Protein AF-A0A968J0M5-F1 (afdb_monomer_lite)

Structure (mmCIF, N/CA/C/O backbone):
data_AF-A0A968J0M5-F1
#
_entry.id   AF-A0A968J0M5-F1
#
loop_
_atom_site.group_PDB
_atom_site.id
_atom_site.type_symbol
_atom_site.label_atom_id
_atom_site.label_alt_id
_atom_site.label_comp_id
_atom_site.label_asym_id
_atom_site.label_entity_id
_atom_site.label_seq_id
_atom_site.pdbx_PDB_ins_code
_atom_site.Cartn_x
_atom_site.Cartn_y
_atom_site.Cartn_z
_atom_site.occupancy
_atom_site.B_iso_or_equiv
_atom_site.auth_seq_id
_atom_site.auth_comp_id
_atom_site.auth_asym_id
_atom_site.auth_atom_id
_atom_site.pdbx_PDB_model_num
ATOM 1 N N . SER A 1 1 ? -27.038 17.177 15.102 1.00 61.56 1 SER A N 1
ATOM 2 C CA . SER A 1 1 ? -25.730 16.764 14.544 1.00 61.56 1 SER A CA 1
ATOM 3 C C . SER A 1 1 ? -25.613 15.245 14.594 1.00 61.56 1 SER A C 1
ATOM 5 O O . SER A 1 1 ? -26.312 14.620 15.385 1.00 61.56 1 SER A O 1
ATOM 7 N N . LEU A 1 2 ? -24.753 14.641 13.764 1.00 66.88 2 LEU A N 1
ATOM 8 C CA . LEU A 1 2 ? -24.534 13.186 13.701 1.00 66.88 2 LEU A CA 1
ATOM 9 C C . LEU A 1 2 ? -24.347 12.540 15.088 1.00 66.88 2 LEU A C 1
ATOM 11 O O . LEU A 1 2 ? -24.924 11.496 15.374 1.00 66.88 2 LEU A O 1
ATOM 15 N N . SER A 1 3 ? -23.610 13.204 15.977 1.00 70.94 3 SER A N 1
ATOM 16 C CA . SER A 1 3 ? -23.358 12.754 17.348 1.00 70.94 3 SER A CA 1
ATOM 17 C C . SER A 1 3 ? -24.600 12.722 18.245 1.00 70.94 3 SER A C 1
ATOM 19 O O . SER A 1 3 ? -24.646 11.918 19.167 1.00 70.94 3 SER A O 1
ATOM 21 N N . LEU A 1 4 ? -25.609 13.559 17.992 1.00 76.44 4 LEU A N 1
ATOM 22 C CA . LEU A 1 4 ? -26.818 13.630 18.819 1.00 76.44 4 LEU A CA 1
ATOM 23 C C . LEU A 1 4 ? -27.816 12.513 18.500 1.00 76.44 4 LEU A C 1
ATOM 25 O O . LEU A 1 4 ? -28.504 12.041 19.396 1.00 76.44 4 LEU A O 1
ATOM 29 N N . LEU A 1 5 ? -27.876 12.074 17.240 1.00 85.81 5 LEU A N 1
ATOM 30 C CA . LEU A 1 5 ? -28.805 11.028 16.803 1.00 85.81 5 LEU A CA 1
ATOM 31 C C . LEU A 1 5 ? -28.135 9.651 16.744 1.00 85.81 5 LEU A C 1
ATOM 33 O O . LEU A 1 5 ? -28.653 8.673 17.279 1.00 85.81 5 LEU A O 1
ATOM 37 N N . TRP A 1 6 ? -26.974 9.564 16.092 1.00 89.62 6 TRP A N 1
ATOM 38 C CA . TRP A 1 6 ? -26.364 8.279 15.762 1.00 89.62 6 TRP A CA 1
ATOM 39 C C . TRP A 1 6 ? -25.709 7.614 16.970 1.00 8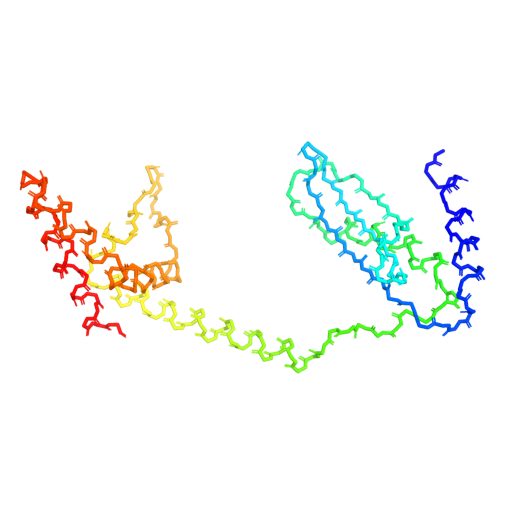9.62 6 TRP A C 1
ATOM 41 O O . TRP A 1 6 ? -25.853 6.409 17.154 1.00 89.62 6 TRP A O 1
ATOM 51 N N . PHE A 1 7 ? -25.026 8.379 17.831 1.00 85.88 7 PHE A N 1
ATOM 52 C CA . PHE A 1 7 ? -24.296 7.799 18.966 1.00 85.88 7 PHE A CA 1
ATOM 53 C C . PHE A 1 7 ? -25.202 7.122 20.002 1.00 85.88 7 PHE A C 1
ATOM 55 O O . PHE A 1 7 ? -24.877 6.008 20.414 1.00 85.88 7 PHE A O 1
ATOM 62 N N . PRO A 1 8 ? -26.341 7.707 20.420 1.00 89.69 8 PRO A N 1
ATOM 63 C CA . PRO A 1 8 ? -27.268 7.010 21.307 1.00 89.69 8 PRO A CA 1
ATOM 64 C C . PRO A 1 8 ? -27.836 5.735 20.675 1.00 89.69 8 PRO A C 1
ATOM 66 O O . PRO A 1 8 ? -27.919 4.703 21.342 1.00 89.69 8 PRO A O 1
ATOM 69 N N . LEU A 1 9 ? -28.170 5.786 19.380 1.00 90.38 9 LEU A N 1
ATOM 70 C CA . LEU A 1 9 ? -28.726 4.649 18.651 1.00 90.38 9 LEU A CA 1
ATOM 71 C C . LEU A 1 9 ? -27.719 3.500 18.556 1.00 90.38 9 LEU A C 1
ATOM 73 O O . LEU A 1 9 ? -28.027 2.380 18.959 1.00 90.38 9 LEU A O 1
ATOM 77 N N . ILE A 1 10 ? -26.501 3.777 18.084 1.00 90.19 10 ILE A N 1
ATOM 78 C CA . ILE A 1 10 ? -25.464 2.753 17.947 1.00 90.19 10 ILE A CA 1
ATOM 79 C C . ILE A 1 10 ? -25.055 2.201 19.316 1.00 90.19 10 ILE A C 1
ATOM 81 O O . ILE A 1 10 ? -24.883 0.994 19.452 1.00 90.19 10 ILE A O 1
ATOM 85 N N . LYS A 1 11 ? -24.998 3.039 20.363 1.00 88.50 11 LYS A N 1
ATOM 86 C CA . LYS A 1 11 ? -24.741 2.582 21.736 1.00 88.50 11 LYS A CA 1
ATOM 87 C C . LYS A 1 11 ? -25.812 1.598 22.202 1.00 88.50 11 LYS A C 1
ATOM 89 O O . LYS A 1 11 ? -25.471 0.570 22.780 1.00 88.50 11 LYS A O 1
ATOM 94 N N . LYS A 1 12 ? -27.090 1.893 21.932 1.00 91.31 12 LYS A N 1
ATOM 95 C CA . LYS A 1 12 ? -28.213 1.008 22.266 1.00 91.31 12 LYS A CA 1
ATOM 96 C C . LYS A 1 12 ? -28.143 -0.298 21.476 1.00 91.31 12 LYS A C 1
ATOM 98 O O . LYS A 1 12 ? -28.273 -1.357 22.076 1.00 91.31 12 LYS A O 1
ATOM 103 N N . ILE A 1 13 ? -27.866 -0.243 20.170 1.00 90.62 13 ILE A N 1
ATOM 104 C CA . ILE A 1 13 ? -27.688 -1.442 19.336 1.00 90.62 13 ILE A CA 1
ATOM 105 C C . ILE A 1 13 ? -26.567 -2.314 19.909 1.00 90.62 13 ILE A C 1
ATOM 107 O O . ILE A 1 13 ? -26.796 -3.488 20.186 1.00 90.62 13 ILE A O 1
ATOM 111 N N . ILE A 1 14 ? -25.388 -1.746 20.167 1.00 88.94 14 ILE A N 1
ATOM 112 C CA . ILE A 1 14 ? -24.246 -2.502 20.693 1.00 88.94 14 ILE A CA 1
ATOM 113 C C . ILE A 1 14 ? -24.584 -3.108 22.062 1.00 88.94 14 ILE A C 1
ATOM 115 O O . ILE A 1 14 ? -24.385 -4.302 22.245 1.00 88.94 14 ILE A O 1
ATOM 119 N N . ALA A 1 15 ? -25.196 -2.347 22.973 1.00 89.19 15 ALA A N 1
ATOM 120 C CA . ALA A 1 15 ? -25.587 -2.849 24.293 1.00 89.19 15 ALA A CA 1
ATOM 121 C C . ALA A 1 15 ? -26.663 -3.953 24.252 1.00 89.19 15 ALA A C 1
ATOM 123 O O . ALA A 1 15 ? -26.722 -4.777 25.157 1.00 89.19 15 ALA A O 1
ATOM 124 N N . THR A 1 16 ? -27.523 -3.982 23.225 1.00 90.12 16 THR A N 1
ATOM 125 C CA . THR A 1 16 ? -28.501 -5.076 23.053 1.00 90.12 16 THR A CA 1
ATOM 126 C C . THR A 1 16 ? -27.889 -6.350 22.482 1.00 90.12 16 THR A C 1
ATOM 128 O O . THR A 1 16 ? -28.427 -7.428 22.706 1.00 90.12 16 THR A O 1
ATOM 131 N N . GLN A 1 17 ? -26.808 -6.233 21.707 1.00 89.12 17 GLN A N 1
ATOM 132 C CA . GLN A 1 17 ? -26.231 -7.358 20.965 1.00 89.12 17 GLN A CA 1
ATOM 133 C C . GLN A 1 17 ? -24.977 -7.942 21.621 1.00 89.12 17 GLN A C 1
ATOM 135 O O . GLN A 1 17 ? -24.651 -9.094 21.352 1.00 89.12 17 GLN A O 1
ATOM 140 N N . PHE A 1 18 ? -24.280 -7.167 22.451 1.00 87.81 18 PHE A N 1
ATOM 141 C CA . PHE A 1 18 ? -23.016 -7.546 23.073 1.00 87.81 18 PHE A CA 1
ATOM 142 C C . PHE A 1 18 ? -23.066 -7.287 24.575 1.00 87.81 18 PHE A C 1
ATOM 144 O O . PHE A 1 18 ? -23.584 -6.264 25.030 1.00 87.81 18 PHE A O 1
ATOM 151 N N . LYS A 1 19 ? -22.496 -8.201 25.355 1.00 86.62 19 LYS A N 1
ATOM 152 C CA . LYS A 1 19 ? -22.301 -8.020 26.792 1.00 86.62 19 LYS A CA 1
ATOM 153 C C . LYS A 1 19 ? -21.050 -7.183 27.034 1.00 86.62 19 LYS A C 1
ATOM 155 O O . LYS A 1 19 ? -20.112 -7.167 26.236 1.00 86.62 19 LYS A O 1
ATOM 160 N N . LYS A 1 20 ? -21.021 -6.474 28.163 1.00 83.44 20 LYS A N 1
ATOM 161 C CA . LYS A 1 20 ? -19.799 -5.787 28.601 1.00 83.44 20 LYS A CA 1
ATOM 162 C C . LYS A 1 20 ? -18.684 -6.819 28.779 1.00 83.44 20 LYS A C 1
ATOM 164 O O . LYS A 1 20 ? -18.934 -7.898 29.307 1.00 83.44 20 LYS A O 1
ATOM 169 N N . GLY A 1 21 ? -17.479 -6.483 28.327 1.00 78.88 21 GLY A N 1
ATOM 170 C CA . GLY A 1 21 ? -16.342 -7.409 28.295 1.00 78.88 21 GLY A CA 1
ATOM 171 C C . GLY A 1 21 ? -16.271 -8.323 27.065 1.00 78.88 21 GLY A C 1
ATOM 172 O O . GLY A 1 21 ? -15.221 -8.928 26.850 1.00 78.88 21 GLY A O 1
ATOM 173 N N . ASP A 1 22 ? -17.306 -8.379 26.217 1.00 82.69 22 ASP A N 1
ATOM 174 C CA . ASP A 1 22 ? -17.220 -9.113 24.951 1.00 82.69 22 ASP A CA 1
ATOM 175 C C . ASP A 1 22 ? -16.127 -8.517 24.055 1.00 82.69 22 ASP A C 1
ATOM 177 O O . ASP A 1 22 ? -15.912 -7.298 24.007 1.00 82.69 22 ASP A O 1
ATOM 181 N N . ARG A 1 23 ? -15.446 -9.394 23.310 1.00 83.19 23 ARG A N 1
ATOM 182 C CA . ARG A 1 23 ? -14.452 -8.991 22.315 1.00 83.19 23 ARG A CA 1
ATOM 183 C C . ARG A 1 23 ? -15.155 -8.431 21.084 1.00 83.19 23 ARG A C 1
ATOM 185 O O . ARG A 1 23 ? -15.855 -9.161 20.382 1.00 83.19 23 ARG A O 1
ATOM 192 N N . LEU A 1 24 ? -14.915 -7.158 20.780 1.00 87.12 24 LEU A N 1
ATOM 193 C CA . LEU A 1 24 ? -15.470 -6.504 19.595 1.00 87.12 24 LEU A CA 1
ATOM 194 C C . LEU A 1 24 ? -14.411 -6.375 18.501 1.00 87.12 24 LEU A C 1
ATOM 196 O O . LEU A 1 24 ? -13.290 -5.938 18.745 1.00 87.12 24 LEU A O 1
ATOM 200 N N . ILE A 1 25 ? -14.781 -6.724 17.268 1.00 87.38 25 ILE A N 1
ATOM 201 C CA . ILE A 1 25 ? -13.916 -6.533 16.101 1.00 87.38 25 ILE A CA 1
ATOM 202 C C . ILE A 1 25 ? -14.296 -5.214 15.439 1.00 87.38 25 ILE A C 1
ATOM 204 O O . ILE A 1 25 ? -15.415 -5.054 14.948 1.00 87.38 25 ILE A O 1
ATOM 208 N N . ILE A 1 26 ? -13.346 -4.283 15.408 1.00 88.69 26 ILE A N 1
ATOM 209 C CA . ILE A 1 26 ? -13.493 -2.991 14.740 1.00 88.69 26 ILE A CA 1
ATOM 210 C C . ILE A 1 26 ? -12.705 -3.028 13.435 1.00 88.69 26 ILE A C 1
ATOM 212 O O . ILE A 1 26 ? -11.545 -3.434 13.401 1.00 88.69 26 ILE A O 1
ATOM 216 N N . THR A 1 27 ? -13.331 -2.563 12.364 1.00 89.38 27 THR A N 1
ATOM 217 C CA . THR A 1 27 ? -12.682 -2.296 11.083 1.00 89.38 27 THR A CA 1
ATOM 218 C C . THR A 1 27 ? -12.642 -0.805 10.839 1.00 89.38 27 THR A C 1
ATOM 220 O O . THR A 1 27 ? -13.645 -0.113 11.023 1.00 89.38 27 THR A O 1
ATOM 223 N N . ILE A 1 28 ? -11.493 -0.322 10.391 1.00 89.44 28 ILE A N 1
ATOM 224 C CA . ILE A 1 28 ? -11.311 1.056 9.962 1.00 89.44 28 ILE A CA 1
ATOM 225 C C . ILE A 1 28 ? -11.044 0.999 8.470 1.00 89.44 28 ILE A C 1
ATOM 227 O O . ILE A 1 28 ? -10.154 0.269 8.036 1.00 89.44 28 ILE A O 1
ATOM 231 N N . ASP A 1 29 ? -11.817 1.752 7.705 1.00 88.81 29 ASP A N 1
ATOM 232 C CA . ASP A 1 29 ? -11.630 1.859 6.270 1.00 88.81 29 ASP A CA 1
ATOM 233 C C . ASP A 1 29 ? -11.646 3.322 5.837 1.00 88.81 29 ASP A C 1
ATOM 235 O O . ASP A 1 29 ? -12.319 4.174 6.427 1.00 88.81 29 ASP A O 1
ATOM 239 N N . ARG A 1 30 ? -10.872 3.612 4.795 1.00 87.56 30 ARG A N 1
ATOM 240 C CA . ARG A 1 30 ? -10.818 4.929 4.172 1.00 87.56 30 ARG A CA 1
ATOM 241 C C . ARG A 1 30 ? -11.228 4.770 2.723 1.00 87.56 30 ARG A C 1
ATOM 243 O O . ARG A 1 30 ? -10.492 4.189 1.931 1.00 87.56 30 ARG A O 1
ATOM 250 N N . THR A 1 31 ? -12.347 5.385 2.361 1.00 87.69 31 THR A N 1
ATOM 251 C CA . THR A 1 31 ? -12.896 5.327 1.007 1.00 87.69 31 THR A CA 1
ATOM 252 C C . THR A 1 31 ? -13.002 6.714 0.389 1.00 87.69 31 THR A C 1
ATOM 254 O O . THR A 1 31 ? -13.215 7.716 1.074 1.00 87.69 31 THR A O 1
ATOM 257 N N . GLN A 1 32 ? -12.835 6.782 -0.928 1.00 86.69 32 GLN A N 1
ATOM 258 C CA . GLN A 1 32 ? -13.042 8.005 -1.689 1.00 86.69 32 GLN A CA 1
ATOM 259 C C . GLN A 1 32 ? -14.321 7.862 -2.507 1.00 86.69 32 GLN A C 1
ATOM 261 O O . GLN A 1 32 ? -14.380 7.091 -3.462 1.00 86.69 32 GLN A O 1
ATOM 266 N N . TRP A 1 33 ? -15.343 8.632 -2.141 1.00 81.06 33 TRP A N 1
ATOM 267 C CA . TRP A 1 33 ? -16.631 8.629 -2.814 1.00 81.06 33 TRP A CA 1
ATOM 268 C C . TRP A 1 33 ? -16.835 9.938 -3.576 1.00 81.06 33 TRP A C 1
ATOM 270 O O . TRP A 1 33 ? -17.174 10.978 -3.007 1.00 81.06 33 TRP A O 1
ATOM 280 N N . LYS A 1 34 ? -16.592 9.891 -4.892 1.00 85.81 34 LYS A N 1
ATOM 281 C CA . LYS A 1 34 ? -16.540 11.070 -5.771 1.00 85.81 34 LYS A CA 1
ATOM 282 C C . LYS A 1 34 ? -15.574 12.132 -5.215 1.00 85.81 34 LYS A C 1
ATOM 284 O O . LYS A 1 34 ? -14.364 11.908 -5.167 1.00 85.81 34 LYS A O 1
ATOM 289 N N . ALA A 1 35 ? -16.102 13.286 -4.807 1.00 84.38 35 ALA A N 1
ATOM 290 C CA . ALA A 1 35 ? -15.339 14.392 -4.238 1.00 84.38 35 ALA A CA 1
ATOM 291 C C . ALA A 1 35 ? -15.096 14.253 -2.725 1.00 84.38 35 ALA A C 1
ATOM 293 O O . ALA A 1 35 ? -14.240 14.954 -2.191 1.00 84.38 35 ALA A O 1
ATOM 294 N N . ASN A 1 36 ? -15.808 13.347 -2.049 1.00 86.31 36 ASN A N 1
ATOM 295 C CA . ASN A 1 36 ? -15.775 13.206 -0.600 1.00 86.31 36 ASN A CA 1
ATOM 296 C C . ASN A 1 36 ? -14.789 12.115 -0.192 1.00 86.31 36 ASN A C 1
ATOM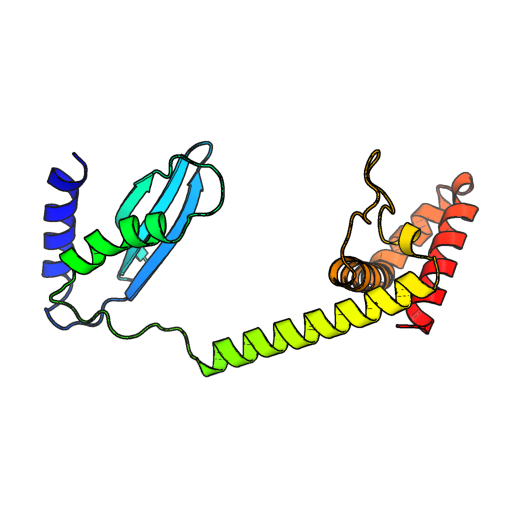 298 O O . ASN A 1 36 ? -14.886 10.968 -0.631 1.00 86.31 36 ASN A O 1
ATOM 302 N N . ASN A 1 37 ? -13.852 12.465 0.678 1.00 87.75 37 ASN A N 1
ATOM 303 C CA . ASN A 1 37 ? -12.936 11.512 1.278 1.00 87.75 37 ASN A CA 1
ATOM 304 C C . ASN A 1 37 ? -13.456 11.149 2.670 1.00 87.75 37 ASN A C 1
ATOM 306 O O . ASN A 1 37 ? -13.634 12.032 3.506 1.00 87.75 37 ASN A O 1
ATOM 310 N N . ILE A 1 38 ? -13.761 9.875 2.902 1.00 89.69 38 ILE A N 1
ATOM 311 C CA . ILE A 1 38 ? -14.433 9.417 4.117 1.00 89.69 38 ILE A CA 1
ATOM 312 C C . ILE A 1 38 ? -13.514 8.445 4.846 1.00 89.69 38 ILE A C 1
ATOM 314 O O . ILE A 1 38 ? -13.128 7.410 4.306 1.00 89.69 38 ILE A O 1
ATOM 318 N N . SER A 1 39 ? -13.198 8.773 6.094 1.00 91.00 39 SER A N 1
ATOM 319 C CA . SER A 1 39 ? -12.558 7.867 7.047 1.00 91.00 39 SER A CA 1
ATOM 320 C C . SER A 1 39 ? -13.632 7.327 7.981 1.00 91.00 39 SER A C 1
ATOM 322 O O . SER A 1 39 ? -14.319 8.115 8.631 1.00 91.00 39 SER A O 1
ATOM 324 N N . MET A 1 40 ? -13.822 6.011 8.027 1.00 91.19 40 MET A N 1
ATOM 325 C CA . MET A 1 40 ? -14.917 5.370 8.751 1.00 91.19 40 MET A CA 1
ATOM 326 C C . MET A 1 40 ? -14.393 4.270 9.669 1.00 91.19 40 MET A C 1
ATOM 328 O O . MET A 1 40 ? -13.558 3.459 9.281 1.00 91.19 40 MET A O 1
ATOM 332 N N . ALA A 1 41 ? -14.926 4.225 10.885 1.00 92.25 41 ALA A N 1
ATOM 333 C CA . ALA A 1 41 ? -14.737 3.132 11.822 1.00 92.25 41 ALA A CA 1
ATOM 334 C C . ALA A 1 41 ? -16.074 2.416 12.034 1.00 92.25 41 ALA A C 1
ATOM 336 O O . ALA A 1 41 ? -17.092 3.044 12.340 1.00 92.25 41 ALA A O 1
ATOM 337 N N . SER A 1 42 ? -16.051 1.098 11.887 1.00 91.69 42 SER A N 1
ATOM 338 C CA . SER A 1 42 ? -17.225 0.229 11.902 1.00 91.69 42 SER A CA 1
ATOM 339 C C . SER A 1 42 ? -16.984 -0.971 12.804 1.00 91.69 42 SER A C 1
ATOM 341 O O . SER A 1 42 ? -15.864 -1.464 12.898 1.00 91.69 42 SER A O 1
ATOM 343 N N . ILE A 1 43 ? -18.037 -1.473 13.437 1.00 91.38 43 ILE A N 1
ATOM 344 C CA . ILE A 1 43 ? -18.006 -2.753 14.145 1.00 91.38 43 ILE A CA 1
ATOM 345 C C . ILE A 1 43 ? -18.427 -3.873 13.200 1.00 91.38 43 ILE A C 1
ATOM 347 O O . ILE A 1 43 ? -19.379 -3.720 12.433 1.00 91.38 43 ILE A O 1
ATOM 351 N N . ILE A 1 44 ? -17.730 -5.005 13.253 1.00 90.06 44 ILE A N 1
ATOM 352 C CA . ILE A 1 44 ? -18.127 -6.204 12.520 1.00 90.06 44 ILE A CA 1
ATOM 353 C C . ILE A 1 44 ? -19.135 -6.986 13.353 1.00 90.06 44 ILE A C 1
ATOM 355 O O . ILE A 1 44 ? -18.827 -7.483 14.433 1.00 90.06 44 ILE A O 1
ATOM 359 N N . TRP A 1 45 ? -20.342 -7.131 12.818 1.00 87.94 45 TRP A N 1
ATOM 360 C CA . TRP A 1 45 ? -21.438 -7.859 13.442 1.00 87.94 45 TRP A CA 1
ATOM 361 C C . TRP A 1 45 ? -22.147 -8.735 12.411 1.00 87.94 45 TRP A C 1
ATOM 363 O O . TRP A 1 45 ? -22.540 -8.257 11.350 1.00 87.94 45 TRP A O 1
ATOM 373 N N . LYS A 1 46 ? -22.290 -10.039 12.692 1.00 87.19 46 LYS A N 1
ATOM 374 C CA . LYS A 1 46 ? -22.908 -11.027 11.778 1.00 87.19 46 LYS A CA 1
ATOM 375 C C . LYS A 1 46 ? -22.379 -10.930 10.333 1.00 87.19 46 LYS A C 1
ATOM 377 O O . LYS A 1 46 ? -23.151 -10.951 9.377 1.00 87.19 46 LYS A O 1
ATOM 382 N N . LYS A 1 47 ? -21.051 -10.809 10.180 1.00 86.56 47 LYS A N 1
ATOM 383 C CA . LYS A 1 47 ? -20.347 -10.623 8.891 1.00 86.56 47 LYS A CA 1
ATOM 384 C C . LYS A 1 47 ? -20.709 -9.327 8.139 1.00 86.56 47 LYS A C 1
ATOM 386 O O . LYS A 1 47 ? -20.485 -9.237 6.937 1.00 86.56 47 LYS A O 1
ATOM 391 N N . ARG A 1 48 ? -21.255 -8.320 8.825 1.00 88.38 48 ARG A N 1
ATOM 392 C CA . ARG A 1 48 ? -21.573 -6.996 8.271 1.00 88.38 48 ARG A CA 1
ATOM 393 C C . ARG A 1 48 ? -20.810 -5.911 9.022 1.00 88.38 48 ARG A C 1
ATOM 395 O O . ARG A 1 48 ? -20.666 -5.997 10.238 1.00 88.38 48 ARG A O 1
ATOM 402 N N . ALA A 1 49 ? -20.344 -4.893 8.305 1.00 90.50 49 ALA A N 1
ATOM 403 C CA . ALA A 1 49 ? -19.744 -3.707 8.904 1.00 90.50 49 ALA A CA 1
ATOM 404 C C . ALA A 1 49 ? -20.842 -2.691 9.234 1.00 90.50 49 ALA A C 1
ATOM 406 O O . ALA A 1 49 ? -21.510 -2.181 8.335 1.00 90.50 49 ALA A O 1
ATOM 407 N N . LEU A 1 50 ? -21.041 -2.416 10.521 1.00 91.19 50 LEU A N 1
ATOM 408 C CA . LEU A 1 50 ? -21.980 -1.407 10.996 1.00 91.19 50 LEU A CA 1
ATOM 409 C C . LEU A 1 50 ? -21.198 -0.138 11.378 1.00 91.19 50 LEU A C 1
ATOM 411 O O . LEU A 1 50 ? -20.362 -0.205 12.284 1.00 91.19 50 LEU A O 1
ATOM 415 N N . PRO A 1 51 ? -21.428 1.007 10.712 1.00 91.81 51 PRO A N 1
ATOM 416 C CA . PRO A 1 51 ? -20.647 2.217 10.945 1.00 91.81 51 PRO A CA 1
ATOM 41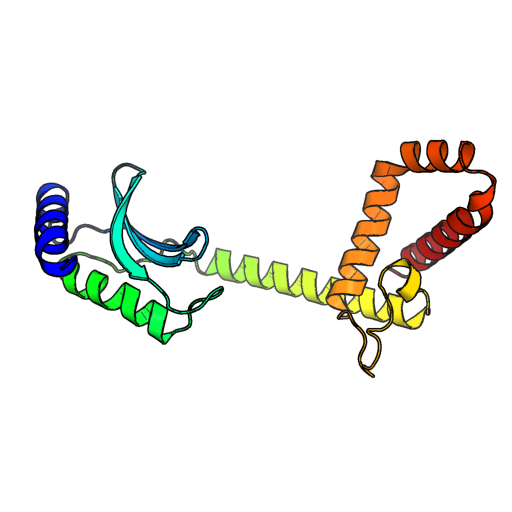7 C C . PRO A 1 51 ? -20.891 2.782 12.342 1.00 91.81 51 PRO A C 1
ATOM 419 O O . PRO A 1 51 ? -22.022 3.042 12.736 1.00 91.81 51 PRO A O 1
ATOM 422 N N . ILE A 1 52 ? -19.822 3.023 13.094 1.00 91.88 52 ILE A N 1
ATOM 423 C CA . ILE A 1 52 ? -19.902 3.684 14.402 1.00 91.88 52 ILE A CA 1
ATOM 424 C C . ILE A 1 52 ? -19.700 5.182 14.230 1.00 91.88 52 ILE A C 1
ATOM 426 O O . ILE A 1 52 ? -20.471 5.985 14.753 1.00 91.88 52 ILE A O 1
ATOM 430 N N . TYR A 1 53 ? -18.657 5.558 13.497 1.00 91.81 53 TYR A N 1
ATOM 431 C CA . TYR A 1 53 ? -18.301 6.949 13.284 1.00 91.81 53 TYR A CA 1
ATOM 432 C C . TYR A 1 53 ? -17.608 7.123 11.940 1.00 91.81 53 TYR A C 1
ATOM 434 O O . TYR A 1 53 ? -16.897 6.231 11.475 1.00 91.81 53 TYR A O 1
ATOM 442 N N . TRP A 1 54 ? -17.804 8.285 11.327 1.00 91.81 54 TRP A N 1
ATOM 443 C CA . TRP A 1 54 ? -17.118 8.666 10.104 1.00 91.81 54 TRP A CA 1
ATOM 444 C C . TRP A 1 54 ? -16.772 10.146 10.114 1.00 91.81 54 TRP A C 1
ATOM 446 O O . TRP A 1 54 ? -17.462 10.968 10.719 1.00 91.81 54 TRP A O 1
ATOM 456 N N . LEU A 1 55 ? -15.691 10.472 9.417 1.00 90.31 55 LEU A N 1
ATOM 457 C CA . LEU A 1 55 ? -15.159 11.816 9.295 1.00 90.31 55 LEU A CA 1
ATOM 458 C C . LEU A 1 55 ? -14.961 12.127 7.811 1.00 90.31 55 LEU A C 1
ATOM 460 O O . LEU A 1 55 ? -14.336 11.355 7.080 1.00 90.31 55 LEU A O 1
ATOM 464 N N . LEU A 1 56 ? -15.524 13.253 7.373 1.00 90.38 56 LEU A N 1
ATOM 465 C CA . LEU A 1 56 ? -15.278 13.807 6.046 1.00 90.38 56 LEU A CA 1
ATOM 466 C C . LEU A 1 56 ? -13.940 14.545 6.075 1.00 90.38 56 LEU A C 1
ATOM 468 O O . LEU A 1 56 ? -13.797 15.562 6.750 1.00 90.38 56 LEU A O 1
ATOM 472 N N . LEU A 1 57 ? -12.952 14.010 5.366 1.00 88.31 57 LEU A N 1
ATOM 473 C CA . LEU A 1 57 ? -11.632 14.612 5.257 1.00 88.31 57 LEU A CA 1
ATOM 474 C C . LEU A 1 57 ? -11.682 15.741 4.226 1.00 88.31 57 LEU A C 1
ATOM 476 O O . LEU A 1 57 ? -12.160 15.556 3.107 1.00 88.31 57 LEU A O 1
ATOM 480 N N . SER A 1 58 ? -11.143 16.904 4.590 1.00 85.56 58 SER A N 1
ATOM 481 C CA . SER A 1 58 ? -11.121 18.108 3.747 1.00 85.56 58 SER A CA 1
ATOM 482 C C . SER A 1 58 ? -10.187 18.002 2.536 1.00 85.56 58 SER A C 1
ATOM 484 O O . SER A 1 58 ? -10.192 18.873 1.669 1.00 85.56 58 SER A O 1
ATOM 486 N N . LYS A 1 59 ? -9.388 16.934 2.452 1.00 85.00 59 LYS A N 1
ATOM 487 C CA . LYS A 1 59 ? -8.399 16.706 1.397 1.00 85.00 59 LYS A CA 1
ATOM 488 C C . LYS A 1 59 ? -8.683 15.430 0.614 1.00 85.00 59 LYS A C 1
ATOM 490 O O . LYS A 1 59 ? -9.165 14.435 1.159 1.00 85.00 59 LYS A O 1
ATOM 495 N N . LYS A 1 60 ? -8.308 15.428 -0.664 1.00 77.44 60 LYS A N 1
ATOM 496 C CA . LYS A 1 60 ? -8.317 14.224 -1.507 1.00 77.44 60 LYS A CA 1
ATOM 497 C C . LYS A 1 60 ? -7.111 13.338 -1.173 1.00 77.44 60 LYS A C 1
ATOM 499 O O . LYS A 1 60 ? -6.040 13.845 -0.851 1.00 77.44 60 LYS A O 1
ATOM 504 N N . GLY A 1 61 ? -7.270 12.020 -1.287 1.00 76.69 61 GLY A N 1
ATOM 505 C CA . GLY A 1 61 ? -6.174 11.063 -1.107 1.00 76.69 61 GLY A CA 1
ATOM 506 C C . GLY A 1 61 ? -6.029 10.517 0.319 1.00 76.69 61 GLY A C 1
ATOM 507 O O . GLY A 1 61 ? -7.012 10.143 0.956 1.00 76.69 61 GLY A O 1
ATOM 508 N N . SER A 1 62 ? -4.791 10.373 0.793 1.00 76.81 62 SER A N 1
ATOM 509 C CA . SER A 1 62 ? -4.464 9.670 2.043 1.00 76.81 62 SER A CA 1
ATOM 510 C C . SER A 1 62 ? -4.837 10.465 3.292 1.00 76.81 62 SER A C 1
ATOM 512 O O . SER A 1 62 ? -4.607 11.671 3.339 1.00 76.81 62 SER A O 1
ATOM 514 N N . SER A 1 63 ? -5.317 9.788 4.337 1.00 82.25 63 SER A N 1
ATOM 515 C CA . SER A 1 63 ? -5.441 10.389 5.668 1.00 82.25 63 SER A CA 1
ATOM 516 C C . SER A 1 63 ? -4.068 10.559 6.329 1.00 82.25 63 SER A C 1
ATOM 518 O O . SER A 1 63 ? -3.145 9.792 6.055 1.00 82.25 63 SER A O 1
ATOM 520 N N . ASN A 1 64 ? -3.913 11.568 7.187 1.00 86.88 64 ASN A N 1
ATOM 521 C CA . ASN A 1 64 ? -2.739 11.677 8.063 1.00 86.88 64 ASN A CA 1
ATOM 522 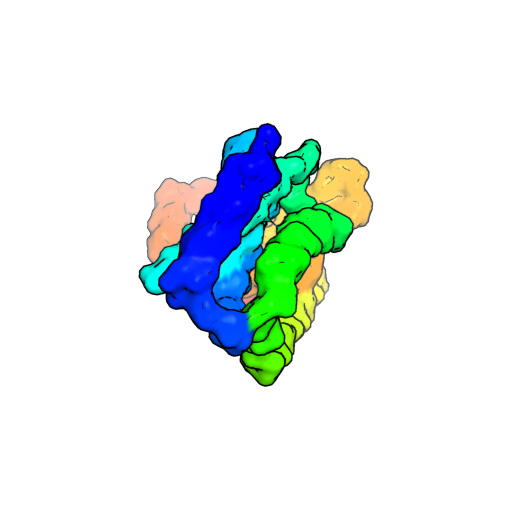C C . ASN A 1 64 ? -3.014 11.044 9.439 1.00 86.88 64 ASN A C 1
ATOM 524 O O . ASN A 1 64 ? -4.140 10.655 9.749 1.00 86.88 64 ASN A O 1
ATOM 528 N N . PHE A 1 65 ? -1.978 10.963 10.275 1.00 85.88 65 PHE A N 1
ATOM 529 C CA . PHE A 1 65 ? -2.083 10.399 11.621 1.00 85.88 65 PHE A CA 1
ATOM 530 C C . PHE A 1 65 ? -3.155 11.096 12.475 1.00 85.88 65 PHE A C 1
ATOM 532 O O . PHE A 1 65 ? -3.997 10.428 13.066 1.00 85.88 65 PHE A O 1
ATOM 539 N N . TYR A 1 66 ? -3.190 12.432 12.488 1.00 88.81 66 TYR A N 1
ATOM 540 C CA . TYR A 1 66 ? -4.158 13.197 13.282 1.00 88.81 66 TYR A CA 1
ATOM 541 C C . TYR A 1 66 ? -5.611 12.945 12.860 1.00 88.81 66 TYR A C 1
ATOM 543 O O . TYR A 1 66 ? -6.482 12.802 13.711 1.00 88.81 66 TYR A O 1
ATOM 551 N N . GLU A 1 67 ? -5.877 12.835 11.560 1.00 88.44 67 GLU A N 1
ATOM 552 C CA . GLU A 1 67 ? -7.197 12.518 11.003 1.00 88.44 67 GLU A CA 1
ATOM 553 C C . GLU A 1 67 ? -7.638 11.090 11.352 1.00 88.44 67 GLU A C 1
ATOM 555 O O . GLU A 1 67 ? -8.807 10.850 11.672 1.00 88.44 67 GLU A O 1
ATOM 560 N N . GLN A 1 68 ? -6.702 10.136 11.336 1.00 87.44 68 GLN A N 1
ATOM 561 C CA . GLN A 1 68 ? -6.964 8.766 11.780 1.00 87.44 68 GLN A CA 1
ATOM 562 C C . GLN A 1 68 ? -7.287 8.739 13.275 1.00 87.44 68 GLN A C 1
ATOM 564 O O . GLN A 1 68 ? -8.324 8.206 13.667 1.00 87.44 68 GLN A O 1
ATOM 569 N N . VAL A 1 69 ? -6.473 9.398 14.104 1.00 87.44 69 VAL A N 1
ATOM 570 C CA . VAL A 1 69 ? -6.720 9.532 15.547 1.00 87.44 69 VAL A CA 1
ATOM 571 C C . VAL A 1 69 ? -8.072 10.201 15.809 1.00 87.44 69 VAL A C 1
ATOM 573 O O . VAL A 1 69 ? -8.838 9.718 16.642 1.00 87.44 69 VAL A O 1
ATOM 576 N N . ALA A 1 70 ? -8.418 11.260 15.073 1.00 89.12 70 ALA A N 1
ATOM 577 C CA . ALA A 1 70 ? -9.704 11.948 15.192 1.00 89.12 70 ALA A CA 1
ATOM 578 C C . ALA A 1 70 ? -10.901 11.058 14.813 1.00 89.12 70 ALA A C 1
ATOM 580 O O . ALA A 1 70 ? -11.976 11.201 15.394 1.00 89.12 70 ALA A O 1
ATOM 581 N N . THR A 1 71 ? -10.717 10.115 13.882 1.00 88.12 71 THR A N 1
ATOM 582 C CA . THR A 1 71 ? -11.740 9.119 13.523 1.00 88.12 71 THR A CA 1
ATOM 583 C C . THR A 1 71 ? -11.876 8.037 14.601 1.00 88.12 71 THR A C 1
ATOM 585 O O . THR A 1 71 ? -12.985 7.629 14.939 1.00 88.12 71 THR A O 1
ATOM 588 N N . ILE A 1 72 ? -10.759 7.573 15.166 1.00 88.69 72 ILE A N 1
ATOM 589 C CA . ILE A 1 72 ? -10.715 6.425 16.086 1.00 88.69 72 ILE A CA 1
ATOM 590 C C . ILE A 1 72 ? -11.123 6.816 17.512 1.00 88.69 72 ILE A C 1
ATOM 592 O O . ILE A 1 72 ? -11.829 6.070 18.192 1.00 88.69 72 ILE A O 1
ATOM 596 N N . ARG A 1 73 ? -10.713 7.998 17.981 1.00 90.00 73 ARG A N 1
ATOM 597 C CA . ARG A 1 73 ? -10.900 8.437 19.373 1.00 90.00 73 ARG A CA 1
ATOM 598 C C . ARG A 1 73 ? -12.366 8.411 19.844 1.00 90.00 73 ARG A C 1
ATOM 600 O O . ARG A 1 73 ? -12.600 7.932 20.956 1.00 90.00 73 ARG A O 1
ATOM 607 N N . PRO A 1 74 ? -13.366 8.859 19.055 1.00 89.94 74 PRO A N 1
ATOM 608 C CA . PRO A 1 74 ? -14.774 8.754 19.444 1.00 89.94 74 PRO A CA 1
ATOM 609 C C . PRO A 1 74 ? -15.242 7.305 19.603 1.00 89.94 74 PRO A C 1
ATOM 611 O O . PRO A 1 74 ? -15.995 7.010 20.529 1.00 89.94 74 PRO A O 1
ATOM 614 N N . VAL A 1 75 ? -14.761 6.400 18.746 1.00 89.19 75 VAL A N 1
ATOM 615 C CA . VAL A 1 75 ? -15.101 4.971 18.793 1.00 89.19 75 VAL A CA 1
ATOM 616 C C . VAL A 1 75 ? -14.535 4.317 20.050 1.00 89.19 75 VAL A C 1
ATOM 618 O O . VAL A 1 75 ? -15.277 3.652 20.768 1.00 89.19 75 VAL A O 1
ATOM 621 N N . LEU A 1 76 ? -13.265 4.576 20.379 1.00 88.31 76 LEU A N 1
ATOM 622 C CA . LEU A 1 76 ? -12.654 4.071 21.614 1.00 88.31 76 LEU A CA 1
ATOM 623 C C . LEU A 1 76 ? -13.380 4.594 22.861 1.00 88.31 76 LEU A C 1
ATOM 625 O O . LEU A 1 76 ? -13.646 3.837 23.789 1.00 88.31 76 LEU A O 1
ATOM 629 N N . LYS A 1 77 ? -13.767 5.877 22.871 1.00 88.56 77 LYS A N 1
ATOM 630 C CA . LYS A 1 77 ? -14.531 6.462 23.984 1.00 88.56 77 LYS A CA 1
ATOM 631 C C . LYS A 1 77 ? -15.912 5.818 24.137 1.00 88.56 77 LYS A C 1
ATOM 633 O O . LYS A 1 77 ? -16.359 5.609 25.264 1.00 88.56 77 LYS A O 1
ATOM 638 N N . LEU A 1 78 ? -16.586 5.521 23.024 1.00 87.00 78 LEU A N 1
ATOM 639 C CA . LEU A 1 78 ? -17.893 4.863 23.016 1.00 87.00 78 LEU A CA 1
ATOM 640 C C . LEU A 1 78 ? -17.808 3.418 23.527 1.00 87.00 78 LEU A C 1
ATOM 642 O O . LEU A 1 78 ? -18.704 2.973 24.242 1.00 87.00 78 LEU A O 1
ATOM 646 N N . LEU A 1 79 ? -16.738 2.706 23.169 1.00 86.38 79 LEU A N 1
ATOM 647 C CA . LEU A 1 79 ? -16.568 1.275 23.424 1.00 86.38 79 LEU A CA 1
ATOM 648 C C . LEU A 1 79 ? -15.658 0.949 24.615 1.00 86.38 79 LEU A C 1
ATOM 650 O O . LEU A 1 79 ? -15.269 -0.200 24.778 1.00 86.38 79 LEU A O 1
ATOM 654 N N . LYS A 1 80 ? -15.366 1.924 25.480 1.00 84.69 80 LYS A N 1
ATOM 655 C CA . LYS A 1 80 ? -14.469 1.770 26.641 1.00 84.69 80 LYS A CA 1
ATOM 656 C C . LYS A 1 80 ? -14.834 0.631 27.611 1.00 84.69 80 LYS A C 1
ATOM 658 O O . LYS A 1 80 ? -14.003 0.235 28.413 1.00 84.69 80 LYS A O 1
ATOM 663 N N . GLU A 1 81 ? -16.086 0.170 27.595 1.00 82.50 81 GLU A N 1
ATOM 664 C CA . GLU A 1 81 ? -16.605 -0.898 28.471 1.00 82.50 81 GLU A CA 1
ATOM 665 C C . GLU A 1 81 ? -16.517 -2.298 27.827 1.00 82.50 81 GLU A C 1
ATOM 667 O O . GLU A 1 81 ? -16.978 -3.282 28.406 1.00 82.50 81 GLU A O 1
ATOM 672 N N . TYR A 1 82 ? -15.958 -2.388 26.618 1.00 82.62 82 TYR A N 1
ATOM 673 C CA . TYR A 1 82 ? -15.789 -3.624 25.857 1.00 82.62 82 TYR A CA 1
ATOM 674 C C . TYR A 1 82 ? -14.311 -3.937 25.666 1.00 82.62 82 TYR A C 1
ATOM 676 O O . TYR A 1 82 ? -13.467 -3.039 25.683 1.00 82.62 82 TYR A O 1
ATOM 684 N N . ASN A 1 83 ? -13.998 -5.213 25.441 1.00 77.94 83 ASN A N 1
ATOM 685 C CA . ASN A 1 83 ? -12.629 -5.607 25.175 1.00 77.94 83 ASN A CA 1
ATOM 686 C C . ASN A 1 83 ? -12.283 -5.313 23.706 1.00 77.94 83 ASN A C 1
ATOM 688 O O . ASN A 1 83 ? -12.788 -5.959 22.782 1.00 77.94 83 ASN A O 1
ATOM 692 N N . LEU A 1 84 ? -11.437 -4.302 23.509 1.00 72.25 84 LEU A N 1
ATOM 693 C CA . LEU A 1 84 ? -10.910 -3.888 22.206 1.00 72.25 84 LEU A CA 1
ATOM 694 C C . LEU A 1 84 ? -9.492 -4.421 21.960 1.00 72.25 84 LEU A C 1
ATOM 696 O O . LEU A 1 84 ? -8.905 -4.160 20.908 1.00 72.25 84 LEU A O 1
ATOM 700 N N . GLU A 1 85 ? -8.927 -5.142 22.928 1.00 62.03 85 GLU A N 1
ATOM 701 C CA . GLU A 1 85 ? -7.568 -5.651 22.866 1.00 62.03 85 GLU A CA 1
ATOM 702 C C . GLU A 1 85 ? -7.527 -6.905 21.989 1.00 62.03 85 GLU A C 1
ATOM 704 O O . GLU A 1 85 ? -8.244 -7.889 22.187 1.00 62.03 85 GLU A O 1
ATOM 709 N N . GLY A 1 86 ? -6.691 -6.846 20.956 1.00 60.16 86 GLY A N 1
ATOM 710 C CA . GLY A 1 86 ? -6.464 -7.956 20.040 1.00 60.16 86 GLY A CA 1
ATOM 711 C C . GLY A 1 86 ? -6.760 -7.584 18.599 1.00 60.16 86 GLY A C 1
ATOM 712 O O . GLY A 1 86 ? -7.852 -7.836 18.082 1.00 60.16 86 GLY A O 1
ATOM 713 N N . SER A 1 87 ? -5.731 -7.087 17.917 1.00 59.59 87 SER A N 1
ATOM 714 C CA . SER A 1 87 ? -5.702 -7.114 16.460 1.00 59.59 87 SER A CA 1
ATOM 715 C C . SER A 1 87 ? -5.723 -8.569 15.980 1.00 59.59 87 SER A C 1
ATOM 717 O O . SER A 1 87 ? -5.037 -9.423 16.536 1.00 59.59 87 SER A O 1
ATOM 719 N N . GLN A 1 88 ? -6.489 -8.866 14.928 1.00 64.88 88 GLN A N 1
ATOM 720 C CA . GLN A 1 88 ? -6.354 -10.135 14.193 1.00 64.88 88 GLN A CA 1
ATOM 721 C C . GLN A 1 88 ? -5.056 -10.169 13.357 1.00 64.88 88 GLN A C 1
ATOM 723 O O . GLN A 1 88 ? -4.777 -11.154 12.672 1.00 64.88 88 GLN A O 1
ATOM 728 N N . ALA A 1 89 ? -4.256 -9.094 13.383 1.00 61.31 89 ALA A N 1
ATOM 729 C CA . ALA A 1 89 ? -2.943 -9.065 12.763 1.00 61.31 89 ALA A CA 1
ATOM 730 C C . ALA A 1 89 ? -2.003 -10.024 13.500 1.00 61.31 89 ALA A C 1
ATOM 732 O O . ALA A 1 89 ? -1.565 -9.777 14.620 1.00 61.31 89 ALA A O 1
ATOM 733 N N . ASN A 1 90 ? -1.681 -11.132 12.843 1.00 79.69 90 ASN A N 1
ATOM 734 C CA . ASN A 1 90 ? -0.654 -12.050 13.301 1.00 79.69 90 ASN A CA 1
ATOM 735 C C . ASN A 1 90 ? 0.722 -11.428 13.010 1.00 79.69 90 ASN A C 1
ATOM 737 O O . ASN A 1 90 ? 1.071 -11.218 11.846 1.00 79.69 90 ASN A O 1
ATOM 741 N N . GLN A 1 91 ? 1.490 -11.141 14.066 1.00 79.06 91 GLN A N 1
ATOM 742 C CA . GLN A 1 91 ? 2.802 -10.500 13.963 1.00 79.06 91 GLN A CA 1
ATOM 743 C C . GLN A 1 91 ? 3.769 -11.311 13.093 1.00 79.06 91 GLN A C 1
ATOM 745 O O . GLN A 1 91 ? 4.413 -10.733 12.227 1.00 79.06 91 GLN A O 1
ATOM 750 N N . GLN A 1 92 ? 3.805 -12.641 13.231 1.00 85.75 92 GLN A N 1
ATOM 751 C CA . GLN A 1 92 ? 4.645 -13.499 12.391 1.00 85.75 92 GLN A CA 1
ATOM 752 C C . GLN A 1 92 ? 4.240 -13.422 10.915 1.00 85.75 92 GLN A C 1
ATOM 754 O O . GLN A 1 92 ? 5.098 -13.302 10.046 1.00 85.75 92 GLN A O 1
ATOM 759 N N . ARG A 1 93 ? 2.935 -13.449 10.609 1.00 85.62 93 ARG A N 1
ATOM 760 C CA . ARG A 1 93 ? 2.447 -13.304 9.225 1.00 85.62 93 ARG A CA 1
ATOM 761 C C . ARG A 1 93 ? 2.809 -11.941 8.646 1.00 85.62 93 ARG A C 1
ATOM 763 O O . ARG A 1 93 ? 3.205 -11.878 7.486 1.00 85.62 93 ARG A O 1
ATOM 770 N N . LEU A 1 94 ? 2.683 -10.874 9.436 1.00 83.88 94 LEU A N 1
ATOM 771 C CA . LEU A 1 94 ? 3.069 -9.528 9.024 1.00 83.88 94 LEU A CA 1
ATOM 772 C C . LEU A 1 94 ? 4.576 -9.444 8.764 1.00 83.88 94 LEU A C 1
ATOM 774 O O . LEU A 1 94 ? 4.973 -8.976 7.703 1.00 83.88 94 LEU A O 1
ATOM 778 N N . THR A 1 95 ? 5.403 -9.948 9.682 1.00 90.31 95 THR A N 1
ATOM 779 C CA . THR A 1 95 ? 6.861 -9.995 9.519 1.00 90.31 95 THR A CA 1
ATOM 780 C C . THR A 1 95 ? 7.247 -10.789 8.276 1.00 90.31 95 THR A C 1
ATOM 782 O O . THR A 1 95 ? 8.001 -10.286 7.451 1.00 90.31 95 THR A O 1
ATOM 785 N N . ASN A 1 96 ? 6.676 -11.980 8.075 1.00 92.75 96 ASN A N 1
ATOM 786 C CA . ASN A 1 96 ? 6.927 -12.795 6.885 1.00 92.75 96 ASN A CA 1
ATOM 787 C C . ASN A 1 96 ? 6.534 -12.055 5.597 1.00 92.75 96 ASN A C 1
ATOM 789 O O . ASN A 1 96 ? 7.275 -12.088 4.619 1.00 92.75 96 ASN A O 1
ATOM 793 N N . LEU A 1 97 ? 5.396 -11.355 5.594 1.00 90.94 97 LEU A N 1
ATOM 794 C CA . LEU A 1 97 ? 4.959 -10.561 4.447 1.00 90.94 97 LEU A CA 1
ATOM 795 C C . LEU A 1 97 ? 5.907 -9.385 4.170 1.00 90.94 97 LEU A C 1
ATOM 797 O O . LEU A 1 97 ? 6.277 -9.164 3.021 1.00 90.94 97 LEU A O 1
ATOM 801 N N . ILE A 1 98 ? 6.324 -8.652 5.205 1.00 92.31 98 ILE A N 1
ATOM 802 C CA . ILE A 1 98 ? 7.287 -7.549 5.077 1.00 92.31 98 ILE A CA 1
ATOM 803 C C . ILE A 1 98 ? 8.626 -8.072 4.549 1.00 92.31 98 ILE A C 1
ATOM 805 O O . ILE A 1 98 ? 9.198 -7.458 3.653 1.00 92.31 98 ILE A O 1
ATOM 809 N N . LEU A 1 99 ? 9.100 -9.218 5.045 1.00 96.31 99 LEU A N 1
ATOM 810 C CA . LEU A 1 99 ? 10.322 -9.860 4.561 1.00 96.31 99 LEU A CA 1
ATOM 811 C C . LEU A 1 99 ? 10.206 -10.267 3.088 1.00 96.31 99 LEU A C 1
ATOM 813 O O . LEU A 1 99 ? 11.107 -9.976 2.308 1.00 96.31 99 LEU A O 1
ATOM 817 N N . LEU A 1 100 ? 9.085 -10.868 2.674 1.00 95.31 100 LEU A N 1
ATOM 818 C CA . LEU A 1 100 ? 8.830 -11.199 1.267 1.00 95.31 100 LEU A CA 1
ATOM 819 C C . LEU A 1 100 ? 8.838 -9.950 0.378 1.00 95.31 100 LEU A C 1
ATOM 821 O O . LEU A 1 100 ? 9.473 -9.949 -0.677 1.00 95.31 100 LEU A O 1
ATOM 825 N N . ILE A 1 101 ? 8.184 -8.870 0.819 1.00 93.94 101 ILE A N 1
ATOM 826 C CA . ILE A 1 101 ? 8.199 -7.582 0.116 1.00 93.94 101 ILE A CA 1
ATOM 827 C C . ILE A 1 101 ? 9.629 -7.036 0.039 1.00 93.94 101 ILE A C 1
ATOM 829 O O . ILE A 1 101 ? 10.044 -6.584 -1.026 1.00 93.94 101 ILE A O 1
ATOM 833 N N . ALA A 1 102 ? 10.405 -7.111 1.123 1.00 95.94 102 ALA A N 1
ATOM 834 C CA . ALA A 1 102 ? 11.785 -6.639 1.162 1.00 95.94 102 ALA A CA 1
ATOM 835 C C . ALA A 1 102 ? 12.694 -7.430 0.207 1.00 95.94 102 ALA A C 1
ATOM 837 O O . ALA A 1 102 ? 13.464 -6.822 -0.542 1.00 95.94 102 ALA A O 1
ATOM 838 N N . PHE A 1 103 ? 12.571 -8.761 0.161 1.00 96.75 103 PHE A N 1
ATOM 839 C CA . PHE A 1 103 ? 13.313 -9.599 -0.783 1.00 96.75 103 PHE A CA 1
ATOM 840 C C . PHE A 1 103 ? 12.927 -9.300 -2.233 1.00 96.75 103 PHE A C 1
ATOM 842 O O . PHE A 1 103 ? 13.807 -9.063 -3.060 1.00 96.75 103 PHE A O 1
ATOM 849 N N . ALA A 1 104 ? 11.629 -9.230 -2.544 1.00 94.75 104 ALA A N 1
ATOM 850 C CA . ALA A 1 104 ? 11.148 -8.917 -3.889 1.00 94.75 104 ALA A CA 1
ATOM 851 C C . ALA A 1 104 ? 11.577 -7.511 -4.348 1.00 94.75 104 ALA A C 1
ATOM 853 O O . ALA A 1 104 ? 11.995 -7.320 -5.495 1.00 94.75 104 ALA A O 1
ATOM 854 N N . TYR A 1 105 ? 11.517 -6.530 -3.443 1.00 95.12 105 TYR A N 1
ATOM 855 C CA . TYR A 1 105 ? 11.958 -5.162 -3.695 1.00 95.12 105 TYR A CA 1
ATOM 856 C C . TYR A 1 105 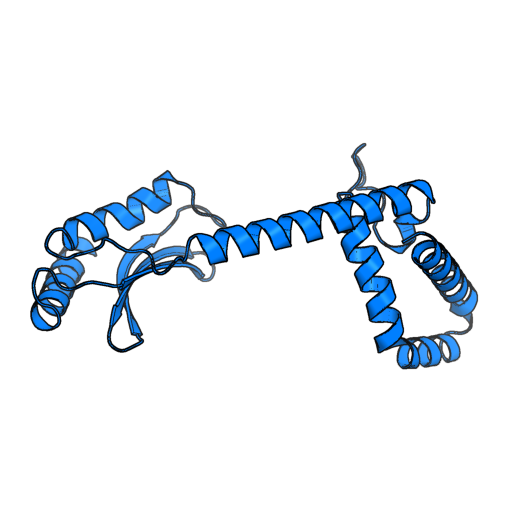? 13.463 -5.102 -3.958 1.00 95.12 105 TYR A C 1
ATOM 858 O O . TYR A 1 105 ? 13.891 -4.488 -4.937 1.00 95.12 105 TYR A O 1
ATOM 866 N N . THR A 1 106 ? 14.262 -5.778 -3.128 1.00 96.19 106 THR A N 1
ATOM 867 C CA . THR A 1 106 ? 15.723 -5.833 -3.266 1.00 96.19 106 THR A CA 1
ATOM 868 C C . THR A 1 106 ? 16.123 -6.523 -4.567 1.00 96.19 106 THR A C 1
ATOM 870 O O . THR A 1 106 ? 16.900 -5.961 -5.337 1.00 96.19 106 THR A O 1
ATOM 873 N N . ALA A 1 107 ? 15.532 -7.680 -4.880 1.00 94.38 107 ALA A N 1
ATOM 874 C CA . ALA A 1 107 ? 15.770 -8.385 -6.138 1.00 94.38 107 ALA A CA 1
ATOM 875 C C . ALA A 1 107 ? 15.421 -7.509 -7.353 1.00 94.38 107 ALA A C 1
ATOM 877 O O . ALA A 1 107 ? 16.224 -7.381 -8.276 1.00 94.38 107 ALA A O 1
ATOM 878 N N . SER A 1 108 ? 14.265 -6.837 -7.331 1.00 95.06 108 SER A N 1
ATOM 879 C CA . SER A 1 108 ? 13.862 -5.918 -8.405 1.00 95.06 108 SER A CA 1
ATOM 880 C C . SER A 1 108 ? 14.814 -4.725 -8.529 1.00 95.06 108 SER A C 1
ATOM 882 O O . SER A 1 108 ? 15.165 -4.336 -9.639 1.00 95.06 108 SER A O 1
ATOM 884 N N . CYS A 1 109 ? 15.296 -4.164 -7.417 1.00 94.62 109 CYS A N 1
ATOM 885 C CA . CYS A 1 109 ? 16.297 -3.095 -7.444 1.00 94.62 109 CYS A CA 1
ATOM 886 C C . CYS A 1 109 ? 17.614 -3.546 -8.082 1.00 94.62 109 CYS A C 1
ATOM 888 O O . CYS A 1 109 ? 18.144 -2.831 -8.933 1.00 94.62 109 CYS A O 1
ATOM 890 N N . LEU A 1 110 ? 18.123 -4.725 -7.708 1.00 94.75 110 LEU A N 1
ATOM 891 C CA . LEU A 1 110 ? 19.353 -5.283 -8.275 1.00 94.75 110 LEU A CA 1
ATOM 892 C C . LEU A 1 110 ? 19.209 -5.524 -9.782 1.00 94.75 110 LEU A C 1
ATOM 894 O O . LEU A 1 110 ? 20.077 -5.115 -10.553 1.00 94.75 110 LEU A O 1
ATOM 898 N N . LYS A 1 111 ? 18.082 -6.097 -10.223 1.00 93.50 111 LYS A N 1
ATOM 899 C CA . LYS A 1 111 ? 17.770 -6.255 -11.653 1.00 93.50 111 LYS A CA 1
ATOM 900 C C . LYS A 1 111 ? 17.731 -4.911 -12.376 1.00 93.50 111 LYS A C 1
ATOM 902 O O . LYS A 1 111 ? 18.369 -4.748 -13.410 1.00 93.50 111 LYS A O 1
ATOM 907 N N . GLY A 1 112 ? 17.041 -3.921 -11.814 1.00 92.94 112 GLY A N 1
ATOM 908 C CA . GLY A 1 112 ? 16.963 -2.584 -12.400 1.00 92.94 112 GLY A CA 1
ATOM 909 C C . GLY A 1 112 ? 18.316 -1.884 -12.513 1.00 92.94 112 GLY A C 1
ATOM 910 O O . GLY A 1 112 ? 18.543 -1.157 -13.480 1.00 92.94 112 GLY A O 1
ATOM 911 N N . LEU A 1 113 ? 19.228 -2.128 -11.566 1.00 92.69 113 LEU A N 1
ATOM 912 C CA . LEU A 1 113 ? 20.602 -1.635 -11.629 1.00 92.69 113 LEU A CA 1
ATOM 913 C C . LEU A 1 113 ? 21.387 -2.304 -12.766 1.00 92.69 113 LEU A C 1
ATOM 915 O O . LEU A 1 113 ? 21.998 -1.598 -13.567 1.00 92.69 113 LEU A O 1
ATOM 919 N N . LYS A 1 114 ? 21.317 -3.638 -12.888 1.00 92.94 114 LYS A N 1
ATOM 920 C CA . LYS A 1 114 ? 21.944 -4.375 -14.000 1.00 92.94 114 LYS A CA 1
ATOM 921 C C . LYS A 1 114 ? 21.436 -3.876 -15.356 1.00 92.94 114 LYS A C 1
ATOM 923 O O . LYS A 1 114 ? 22.232 -3.546 -16.228 1.00 92.94 114 LYS A O 1
ATOM 928 N N . ILE A 1 115 ? 20.117 -3.744 -15.503 1.00 91.69 115 ILE A N 1
ATOM 929 C CA . ILE A 1 115 ? 19.470 -3.234 -16.718 1.00 91.69 115 ILE A CA 1
ATOM 930 C C . ILE A 1 115 ? 19.968 -1.828 -17.049 1.00 91.69 115 ILE A C 1
ATOM 932 O O . ILE A 1 115 ? 20.299 -1.550 -18.199 1.00 91.69 115 ILE A O 1
ATOM 936 N N . LYS A 1 116 ? 20.073 -0.938 -16.057 1.00 88.81 116 LYS A N 1
ATOM 937 C CA . LYS A 1 116 ? 20.600 0.412 -16.281 1.00 88.81 116 LYS A CA 1
ATOM 938 C C . LYS A 1 116 ? 22.017 0.402 -16.847 1.00 88.81 116 LYS A C 1
ATOM 940 O O . LYS A 1 116 ? 22.295 1.186 -17.751 1.00 88.81 116 LYS A O 1
ATOM 945 N N . ASN A 1 117 ? 22.872 -0.496 -16.372 1.00 89.12 117 ASN A N 1
ATOM 946 C CA . ASN A 1 117 ? 24.250 -0.593 -16.848 1.00 89.12 117 ASN A CA 1
ATOM 947 C C . ASN A 1 117 ? 24.355 -1.063 -18.312 1.00 89.12 117 ASN A C 1
ATOM 949 O O . ASN A 1 117 ? 25.371 -0.811 -18.946 1.00 89.12 117 ASN A O 1
ATOM 953 N N . THR A 1 118 ? 23.310 -1.679 -18.880 1.00 88.44 118 THR A N 1
ATOM 954 C CA . THR A 1 118 ? 23.289 -2.068 -20.307 1.00 88.44 118 THR A CA 1
ATOM 955 C C . THR A 1 118 ? 22.961 -0.928 -21.271 1.00 88.44 118 THR A C 1
ATOM 957 O O . THR A 1 118 ? 23.106 -1.093 -22.478 1.00 88.44 118 THR A O 1
ATOM 960 N N . GLY A 1 119 ? 22.442 0.201 -20.775 1.00 86.12 119 GLY A N 1
ATOM 961 C CA . GLY A 1 119 ? 21.912 1.276 -21.620 1.00 86.12 119 GLY A CA 1
ATOM 962 C C . GLY A 1 119 ? 20.527 1.000 -22.229 1.00 86.12 119 GLY A C 1
ATOM 963 O O . GLY A 1 119 ? 19.899 1.927 -22.728 1.00 86.12 119 GLY A O 1
ATOM 964 N N . LEU A 1 120 ? 19.973 -0.213 -22.109 1.00 88.50 120 LEU A N 1
ATOM 965 C CA . LEU A 1 120 ? 18.695 -0.618 -22.727 1.00 88.50 120 LEU A CA 1
ATOM 966 C C . LEU A 1 120 ? 17.438 -0.129 -21.983 1.00 88.50 120 LEU A C 1
ATOM 968 O O . LEU A 1 120 ? 16.321 -0.558 -22.264 1.00 88.50 120 LEU A O 1
ATOM 972 N N . THR A 1 121 ? 17.592 0.787 -21.026 1.00 87.50 121 THR A N 1
ATOM 973 C CA . THR A 1 121 ? 16.483 1.277 -20.189 1.00 87.50 121 THR A CA 1
ATOM 974 C C . THR A 1 121 ? 15.353 1.958 -20.958 1.00 87.50 121 THR A C 1
ATOM 976 O O . THR A 1 121 ? 14.243 2.007 -20.438 1.00 87.50 121 THR A O 1
ATOM 979 N N . GLU A 1 122 ? 15.596 2.447 -22.176 1.00 88.81 122 GLU A N 1
ATOM 980 C CA . GLU A 1 122 ? 14.574 3.069 -23.032 1.00 88.81 122 GLU A CA 1
ATOM 981 C C . GLU A 1 122 ? 13.508 2.094 -23.538 1.00 88.81 122 GLU A C 1
ATOM 983 O O . GLU A 1 122 ? 12.370 2.503 -23.762 1.00 88.81 122 GLU A O 1
ATOM 988 N N . TYR A 1 123 ? 13.857 0.810 -23.669 1.00 88.19 123 TYR A N 1
ATOM 989 C CA . TYR A 1 123 ? 12.929 -0.236 -24.104 1.00 88.19 123 TYR A CA 1
ATOM 990 C C . TYR A 1 123 ? 11.921 -0.606 -23.012 1.00 88.19 123 TYR A C 1
ATOM 992 O O . TYR A 1 123 ? 10.843 -1.108 -23.312 1.00 88.19 123 TYR A O 1
ATOM 1000 N N . ILE A 1 124 ? 12.254 -0.330 -21.748 1.00 86.69 124 ILE A N 1
ATOM 1001 C CA . ILE A 1 124 ? 11.405 -0.643 -20.593 1.00 86.69 124 ILE A CA 1
ATOM 1002 C C . ILE A 1 124 ? 10.715 0.625 -20.073 1.00 86.69 124 ILE A C 1
ATOM 1004 O O . ILE A 1 124 ? 9.530 0.615 -19.738 1.00 86.69 124 ILE A O 1
ATOM 1008 N N . ASN A 1 125 ? 11.445 1.741 -20.005 1.00 83.81 125 ASN A N 1
ATOM 1009 C CA . ASN A 1 125 ? 11.004 2.959 -19.341 1.00 83.81 125 ASN A CA 1
ATOM 1010 C C . ASN A 1 125 ? 11.237 4.187 -20.224 1.00 83.81 125 ASN A C 1
ATOM 1012 O O . ASN A 1 125 ? 12.272 4.335 -20.870 1.00 83.81 125 ASN A O 1
ATOM 1016 N N . ARG A 1 126 ? 10.375 5.200 -20.092 1.00 76.19 126 ARG A N 1
ATOM 1017 C CA . ARG A 1 126 ? 10.694 6.537 -20.612 1.00 76.19 126 ARG A CA 1
ATOM 1018 C C . ARG A 1 126 ? 11.845 7.158 -19.805 1.00 76.19 126 ARG A C 1
ATOM 1020 O O . ARG A 1 126 ? 11.704 7.375 -18.600 1.00 76.19 126 ARG A O 1
ATOM 1027 N N . LEU A 1 127 ? 12.951 7.489 -20.477 1.00 68.25 127 LEU A N 1
ATOM 1028 C CA . LEU A 1 127 ? 14.210 7.899 -19.837 1.00 68.25 127 LEU A CA 1
ATOM 1029 C C . LEU A 1 127 ? 14.149 9.240 -19.082 1.00 68.25 127 LEU A C 1
ATOM 1031 O O . LEU A 1 127 ? 14.735 9.360 -18.004 1.00 68.25 127 LEU A O 1
ATOM 1035 N N . LYS A 1 128 ? 13.441 10.251 -19.605 1.00 67.62 128 LYS A N 1
ATOM 1036 C CA . LYS A 1 128 ? 13.389 11.606 -19.023 1.00 67.62 128 LYS A CA 1
ATOM 1037 C C . LYS A 1 128 ? 11.968 12.166 -18.955 1.00 67.62 128 LYS A C 1
ATOM 1039 O O . LYS A 1 128 ? 11.081 11.792 -19.723 1.00 67.62 128 LYS A O 1
ATOM 1044 N N . ILE A 1 129 ? 11.770 13.076 -18.007 1.00 65.44 129 ILE A N 1
ATOM 1045 C CA . ILE A 1 129 ? 10.679 14.054 -18.025 1.00 65.44 129 ILE A CA 1
ATOM 1046 C C . ILE A 1 129 ? 11.307 15.348 -18.550 1.00 65.44 129 ILE A C 1
ATOM 1048 O O . ILE A 1 129 ? 12.371 15.729 -18.056 1.00 65.44 129 ILE A O 1
ATOM 1052 N N . GLU A 1 130 ? 10.691 15.998 -19.539 1.00 66.62 130 GLU A N 1
ATOM 1053 C CA . GLU A 1 130 ? 11.167 17.291 -20.049 1.00 66.62 130 GLU A CA 1
ATOM 1054 C C . GLU A 1 130 ? 11.365 18.288 -18.894 1.00 66.62 130 GLU A C 1
ATOM 1056 O O . GLU A 1 130 ? 10.537 18.382 -17.985 1.00 66.62 130 GLU A O 1
ATOM 1061 N N . GLY A 1 131 ? 12.516 18.966 -18.882 1.00 68.75 131 GLY A N 1
ATOM 1062 C CA . GLY A 1 131 ? 12.874 19.939 -17.845 1.00 68.75 131 GLY A CA 1
ATOM 1063 C C . GLY A 1 131 ? 13.371 19.365 -16.509 1.00 68.75 131 GLY A C 1
ATOM 1064 O O . GLY A 1 131 ? 13.527 20.128 -15.558 1.00 68.75 131 GLY A O 1
ATOM 1065 N N . LYS A 1 132 ? 13.629 18.050 -16.379 1.00 70.44 132 LYS A N 1
ATOM 1066 C CA . LYS A 1 132 ? 14.188 17.458 -15.142 1.00 70.44 132 LYS A CA 1
ATOM 1067 C C . LYS A 1 132 ? 15.475 16.663 -15.380 1.00 70.44 132 LYS A C 1
ATOM 1069 O O . LYS A 1 132 ? 15.522 15.783 -16.233 1.00 70.44 132 LYS A O 1
ATOM 1074 N N . ASN A 1 133 ? 16.473 16.884 -14.517 1.00 68.56 133 ASN A N 1
ATOM 1075 C CA . ASN A 1 133 ? 17.765 16.172 -14.531 1.00 68.56 133 ASN A CA 1
ATOM 1076 C C . ASN A 1 133 ? 17.734 14.777 -13.883 1.00 68.56 133 ASN A C 1
ATOM 1078 O O . ASN A 1 133 ? 18.730 14.059 -13.917 1.00 68.56 133 ASN A O 1
ATOM 1082 N N . ARG A 1 134 ? 16.606 14.373 -13.284 1.00 68.69 134 ARG A N 1
ATOM 1083 C CA . ARG A 1 134 ? 16.461 13.071 -12.615 1.00 68.69 134 ARG A CA 1
ATOM 1084 C C . ARG A 1 134 ? 15.694 12.067 -13.486 1.00 68.69 134 ARG A C 1
ATOM 1086 O O . ARG A 1 134 ? 14.739 12.473 -14.154 1.00 68.69 134 ARG A O 1
ATOM 1093 N N . PRO A 1 135 ? 16.050 10.769 -13.447 1.00 69.94 135 PRO A N 1
ATOM 1094 C CA . PRO A 1 135 ? 15.302 9.732 -14.150 1.00 69.94 135 PRO A CA 1
ATOM 1095 C C . PRO A 1 135 ? 13.853 9.665 -13.653 1.00 69.94 135 PRO A C 1
ATOM 1097 O O . PRO A 1 135 ? 13.559 9.938 -12.487 1.00 69.94 135 PRO A O 1
ATOM 1100 N N . ARG A 1 136 ? 12.935 9.299 -14.555 1.00 78.62 136 ARG A N 1
ATOM 1101 C CA . ARG A 1 136 ? 11.491 9.232 -14.267 1.00 78.62 136 ARG A CA 1
ATOM 1102 C C . ARG A 1 136 ? 11.125 8.113 -13.287 1.00 78.62 136 ARG A C 1
ATOM 1104 O O . ARG A 1 136 ? 10.170 8.257 -12.530 1.00 78.62 136 ARG A O 1
ATOM 1111 N N . HIS A 1 137 ? 11.871 7.013 -13.322 1.00 85.38 137 HIS A N 1
ATOM 1112 C CA . HIS A 1 137 ? 11.545 5.769 -12.633 1.00 85.38 137 HIS A CA 1
ATOM 1113 C C . HIS A 1 137 ? 12.722 5.287 -11.775 1.00 85.38 137 HIS A C 1
ATOM 1115 O O . HIS A 1 137 ? 13.884 5.501 -12.124 1.00 85.38 137 HIS A O 1
ATOM 1121 N N . SER A 1 138 ? 12.410 4.661 -10.637 1.00 89.88 138 SER A N 1
ATOM 1122 C CA . SER A 1 138 ? 13.398 4.072 -9.724 1.00 89.88 138 SER A CA 1
ATOM 1123 C C . SER A 1 138 ? 13.953 2.753 -10.268 1.00 89.88 138 SER A C 1
ATOM 1125 O O . SER A 1 138 ? 13.338 2.130 -11.132 1.00 89.88 138 SER A O 1
ATOM 1127 N N . TYR A 1 139 ? 15.080 2.279 -9.726 1.00 90.94 139 TYR A N 1
ATOM 1128 C CA . TYR A 1 139 ? 15.632 0.967 -10.096 1.00 90.94 139 TYR A CA 1
ATOM 1129 C C . TYR A 1 139 ? 14.665 -0.177 -9.801 1.00 90.94 139 TYR A C 1
ATOM 1131 O O . TYR A 1 139 ? 14.530 -1.072 -10.626 1.00 90.94 139 TYR A O 1
ATOM 1139 N N . PHE A 1 140 ? 13.924 -0.102 -8.692 1.00 93.44 140 PHE A N 1
ATOM 1140 C CA . PHE A 1 140 ? 12.819 -1.020 -8.421 1.00 93.44 140 PHE A CA 1
ATOM 1141 C C . PHE A 1 140 ? 11.845 -1.094 -9.604 1.00 93.44 140 PHE A C 1
ATOM 1143 O O . PHE A 1 140 ? 11.558 -2.181 -10.096 1.00 93.44 140 PHE A O 1
ATOM 1150 N N . TRP A 1 141 ? 11.375 0.063 -10.083 1.00 91.38 141 TRP A N 1
ATOM 1151 C CA . TRP A 1 141 ? 10.408 0.132 -11.177 1.00 91.38 141 TRP A CA 1
ATOM 1152 C C . TRP A 1 141 ? 10.990 -0.445 -12.466 1.00 91.38 141 TRP A C 1
ATOM 1154 O O . TRP A 1 141 ? 10.345 -1.272 -13.094 1.00 91.38 141 TRP A O 1
ATOM 1164 N N . THR A 1 142 ? 12.225 -0.075 -12.817 1.00 91.94 142 THR A N 1
ATOM 1165 C CA . THR A 1 142 ? 12.925 -0.605 -13.998 1.00 91.94 142 THR A CA 1
ATOM 1166 C C . THR A 1 142 ? 13.065 -2.125 -13.954 1.00 91.94 142 THR A C 1
ATOM 1168 O O . THR A 1 142 ? 12.790 -2.793 -14.944 1.00 91.94 142 THR A O 1
ATOM 1171 N N . GLY A 1 143 ? 13.488 -2.688 -12.819 1.00 93.50 143 GLY A N 1
ATOM 1172 C CA . GLY A 1 143 ? 13.684 -4.132 -12.692 1.00 93.50 143 GLY A CA 1
ATOM 1173 C C . GLY A 1 143 ? 12.376 -4.915 -12.658 1.00 93.50 143 GLY A C 1
ATOM 1174 O O . GLY A 1 143 ? 12.285 -5.977 -13.278 1.00 93.50 143 GLY A O 1
ATOM 1175 N N . LEU A 1 144 ? 11.351 -4.373 -11.990 1.00 93.69 144 LEU A N 1
ATOM 1176 C CA . LEU A 1 144 ? 10.010 -4.949 -11.987 1.00 93.69 144 LEU A CA 1
ATOM 1177 C C . LEU A 1 144 ? 9.435 -4.959 -13.406 1.00 93.69 144 LEU A C 1
ATOM 1179 O O . LEU A 1 144 ? 9.091 -6.026 -13.904 1.00 93.69 144 LEU A O 1
ATOM 1183 N N . TYR A 1 145 ? 9.401 -3.798 -14.071 1.00 92.31 145 TYR A N 1
ATOM 1184 C CA . TYR A 1 145 ? 8.837 -3.677 -15.414 1.00 92.31 145 TYR A CA 1
ATOM 1185 C C . TYR A 1 145 ? 9.606 -4.497 -16.449 1.00 92.31 145 TYR A C 1
ATOM 1187 O O . TYR A 1 145 ? 8.982 -5.162 -17.270 1.00 92.31 145 TYR A O 1
ATOM 1195 N N . GLY A 1 146 ? 10.941 -4.518 -16.376 1.00 91.88 146 GLY A N 1
ATOM 1196 C CA . GLY A 1 146 ? 11.766 -5.350 -17.253 1.00 91.88 146 GLY A CA 1
ATOM 1197 C C . GLY A 1 146 ? 11.431 -6.835 -17.109 1.00 91.88 146 GLY A C 1
ATOM 1198 O O . GLY A 1 146 ? 11.215 -7.517 -18.106 1.00 91.88 146 GLY A O 1
ATOM 1199 N N . THR A 1 147 ? 11.279 -7.317 -15.870 1.00 91.38 147 THR A N 1
ATOM 1200 C CA . THR A 1 147 ? 10.887 -8.713 -15.611 1.00 91.38 147 THR A CA 1
ATOM 1201 C C . THR A 1 147 ? 9.469 -8.998 -16.113 1.00 91.38 147 THR A C 1
ATOM 1203 O O . THR A 1 147 ? 9.238 -10.015 -16.759 1.00 91.38 147 THR A O 1
ATOM 1206 N N . THR A 1 148 ? 8.511 -8.101 -15.855 1.00 92.00 148 THR A N 1
ATOM 1207 C CA . THR A 1 148 ? 7.132 -8.278 -16.335 1.00 92.00 148 THR A CA 1
ATOM 1208 C C . THR A 1 148 ? 7.029 -8.223 -17.851 1.00 92.00 148 THR A C 1
ATOM 1210 O O . THR A 1 148 ? 6.188 -8.916 -18.408 1.00 92.00 148 THR A O 1
ATOM 1213 N N . TRP A 1 149 ? 7.865 -7.427 -18.522 1.00 91.31 149 TRP A N 1
ATOM 1214 C CA . TRP A 1 149 ? 7.876 -7.337 -19.978 1.00 91.31 149 TRP A CA 1
ATOM 1215 C C . TRP A 1 149 ? 8.308 -8.664 -20.598 1.00 91.31 149 TRP A C 1
ATOM 1217 O O . TRP A 1 149 ? 7.582 -9.176 -21.445 1.00 91.31 149 TRP A O 1
ATOM 1227 N N . ILE A 1 150 ? 9.401 -9.256 -20.103 1.00 90.88 150 ILE A N 1
ATOM 1228 C CA . ILE A 1 150 ? 9.881 -10.579 -20.533 1.00 90.88 150 ILE A CA 1
ATOM 1229 C C . ILE A 1 150 ? 8.786 -11.635 -20.332 1.00 90.88 150 ILE A C 1
ATOM 1231 O O . ILE A 1 150 ? 8.378 -12.286 -21.287 1.00 90.88 150 ILE A O 1
ATOM 1235 N N . LEU A 1 151 ? 8.222 -11.726 -19.121 1.00 90.94 151 LEU A N 1
ATOM 1236 C CA . LEU A 1 151 ? 7.152 -12.688 -18.820 1.00 90.94 151 LEU A CA 1
ATOM 1237 C C . LEU A 1 151 ? 5.903 -12.481 -19.690 1.00 90.94 151 LEU A C 1
ATOM 1239 O O . LEU A 1 151 ? 5.270 -13.437 -20.126 1.00 90.94 151 LEU A O 1
ATOM 1243 N N . SER A 1 152 ? 5.525 -11.226 -19.939 1.00 90.62 152 SER A N 1
ATOM 1244 C CA . SER A 1 152 ? 4.361 -10.911 -20.773 1.00 90.62 152 SER A CA 1
ATOM 1245 C C . SER A 1 152 ? 4.611 -11.241 -22.241 1.00 90.62 152 SER A C 1
ATOM 1247 O O . SER A 1 152 ? 3.670 -11.599 -22.945 1.00 90.62 152 SER A O 1
ATOM 1249 N N . MET A 1 153 ? 5.855 -11.121 -22.709 1.00 89.56 153 MET A N 1
ATOM 1250 C CA . MET A 1 153 ? 6.224 -11.484 -24.072 1.00 89.56 153 MET A CA 1
ATOM 1251 C C . MET A 1 153 ? 6.093 -12.983 -24.314 1.00 89.56 153 MET A C 1
ATOM 1253 O O . MET A 1 153 ? 5.548 -13.346 -25.352 1.00 89.56 153 MET A O 1
ATOM 1257 N N . ASP A 1 154 ? 6.455 -13.829 -23.346 1.00 88.38 154 ASP A N 1
ATOM 1258 C CA . ASP A 1 154 ? 6.233 -15.279 -23.440 1.00 88.38 154 ASP A CA 1
ATOM 1259 C C . ASP A 1 154 ? 4.739 -15.615 -23.590 1.00 88.38 154 ASP A C 1
ATOM 1261 O O . ASP A 1 154 ? 4.347 -16.424 -24.430 1.00 88.38 154 ASP A O 1
ATOM 1265 N N . ILE A 1 155 ? 3.879 -14.943 -22.818 1.00 92.00 155 ILE A N 1
ATOM 1266 C CA . ILE A 1 155 ? 2.424 -15.167 -22.844 1.00 92.00 155 ILE A CA 1
ATOM 1267 C C . ILE A 1 155 ? 1.802 -14.662 -24.154 1.00 92.00 155 ILE A C 1
ATOM 1269 O O . ILE A 1 155 ? 0.921 -15.302 -24.730 1.00 92.00 155 ILE A O 1
ATOM 1273 N N . CYS A 1 156 ? 2.230 -13.492 -24.625 1.00 91.38 156 CYS A N 1
ATOM 1274 C CA . CYS A 1 156 ? 1.590 -12.796 -25.738 1.00 91.38 156 CYS A CA 1
ATOM 1275 C C . CYS A 1 156 ? 2.287 -13.010 -27.090 1.00 91.38 156 CYS A C 1
ATOM 1277 O O . CYS A 1 156 ? 1.853 -12.416 -28.081 1.00 91.38 156 CYS A O 1
ATOM 1279 N N . TRP A 1 157 ? 3.325 -13.851 -27.162 1.00 91.56 157 TRP A N 1
ATOM 1280 C CA . TRP A 1 157 ? 4.170 -14.023 -28.349 1.00 91.56 157 TRP A CA 1
ATOM 1281 C C . TRP A 1 157 ? 3.374 -14.275 -29.633 1.00 91.56 157 TRP A C 1
ATOM 1283 O O . TRP A 1 157 ? 3.586 -13.596 -30.634 1.00 91.56 157 TRP A O 1
ATOM 1293 N N . VAL A 1 158 ? 2.380 -15.170 -29.582 1.00 94.31 158 VAL A N 1
ATOM 1294 C CA . VAL A 1 158 ? 1.526 -15.521 -30.733 1.00 94.31 158 VAL A CA 1
ATOM 1295 C C . VAL A 1 158 ? 0.837 -14.291 -31.339 1.00 94.31 158 VAL A C 1
ATOM 1297 O O . VAL A 1 158 ? 0.670 -14.186 -32.556 1.00 94.31 158 VAL A O 1
ATOM 1300 N N . TRP A 1 159 ? 0.428 -13.339 -30.501 1.00 91.81 159 TRP A N 1
ATOM 1301 C CA . TRP A 1 159 ? -0.211 -12.103 -30.948 1.00 91.81 159 TRP A CA 1
ATOM 1302 C C . TRP A 1 159 ? 0.802 -11.130 -31.538 1.00 91.81 1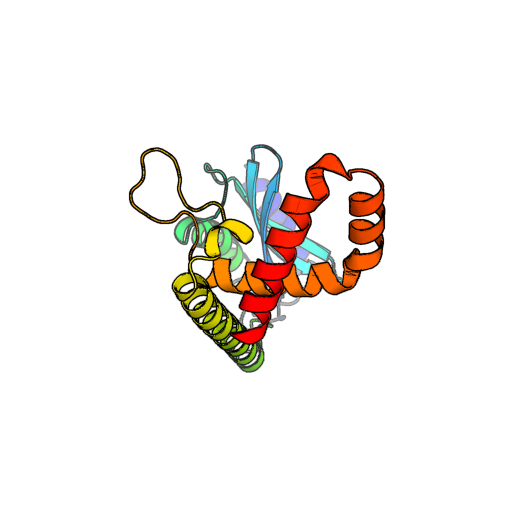59 TRP A C 1
ATOM 1304 O O . TRP A 1 159 ? 0.530 -10.517 -32.570 1.00 91.81 159 TRP A O 1
ATOM 1314 N N . VAL A 1 160 ? 1.979 -11.020 -30.919 1.00 89.88 160 VAL A N 1
ATOM 1315 C CA . VAL A 1 160 ? 3.067 -10.176 -31.422 1.00 89.88 160 VAL A CA 1
ATOM 1316 C C . VAL A 1 160 ? 3.547 -10.672 -32.783 1.00 89.88 160 VAL A C 1
ATOM 1318 O O . VAL A 1 160 ? 3.703 -9.868 -33.697 1.00 89.88 160 VAL A O 1
ATOM 1321 N N . GLU A 1 161 ? 3.680 -11.985 -32.964 1.00 91.31 161 GLU A N 1
ATOM 1322 C CA . GLU A 1 161 ? 4.078 -12.594 -34.232 1.00 91.31 161 GLU A CA 1
ATOM 1323 C C . GLU A 1 161 ? 3.073 -12.280 -35.354 1.00 91.31 161 GLU A C 1
ATOM 1325 O O . GLU A 1 161 ? 3.457 -11.854 -36.447 1.00 91.31 161 GLU A O 1
ATOM 1330 N N . LYS A 1 162 ? 1.766 -12.422 -35.084 1.00 93.69 162 LYS A N 1
ATOM 1331 C CA . LYS A 1 162 ? 0.710 -12.031 -36.035 1.00 93.69 162 LYS A CA 1
ATOM 1332 C C . LYS A 1 162 ? 0.796 -10.547 -36.379 1.00 93.69 162 LYS A C 1
ATOM 1334 O O . LYS A 1 162 ? 0.703 -10.180 -37.548 1.00 93.69 162 LYS A O 1
ATOM 1339 N N . LEU A 1 163 ? 1.018 -9.702 -35.378 1.00 90.00 163 LEU A N 1
ATOM 1340 C CA . LEU A 1 163 ? 1.115 -8.263 -35.570 1.00 90.00 163 LEU A CA 1
ATOM 1341 C C . LEU A 1 163 ? 2.339 -7.886 -36.421 1.00 90.00 163 LEU A C 1
ATOM 1343 O O . LEU A 1 163 ? 2.209 -7.096 -37.356 1.00 90.00 163 LEU A O 1
ATOM 1347 N N . MET A 1 164 ? 3.492 -8.520 -36.187 1.00 90.62 164 MET A N 1
ATOM 1348 C CA . MET A 1 164 ? 4.707 -8.351 -36.994 1.00 90.62 164 MET A CA 1
ATOM 1349 C C . MET A 1 164 ? 4.491 -8.740 -38.463 1.00 90.62 164 MET A C 1
ATOM 1351 O O . MET A 1 164 ? 4.985 -8.044 -39.349 1.00 90.62 164 MET A O 1
ATOM 1355 N N . LYS A 1 165 ? 3.711 -9.798 -38.731 1.00 92.06 165 LYS A N 1
ATOM 1356 C CA . LYS A 1 165 ? 3.342 -10.213 -40.098 1.00 92.06 165 LYS A CA 1
ATOM 1357 C C . LYS A 1 165 ? 2.435 -9.195 -40.795 1.00 92.06 165 LYS A C 1
ATOM 1359 O O . LYS A 1 165 ? 2.574 -8.984 -41.993 1.00 92.06 165 LYS A O 1
ATOM 1364 N N . THR A 1 166 ? 1.531 -8.543 -40.059 1.00 94.19 166 THR A N 1
ATOM 1365 C CA . THR A 1 166 ? 0.635 -7.515 -40.626 1.00 94.19 166 THR A CA 1
ATOM 1366 C C . THR A 1 166 ? 1.312 -6.156 -40.833 1.00 94.19 166 THR A C 1
ATOM 1368 O O . THR A 1 166 ? 0.985 -5.445 -41.778 1.00 94.19 166 THR A O 1
ATOM 1371 N N . ALA A 1 167 ? 2.274 -5.792 -39.979 1.00 91.19 167 ALA A N 1
ATOM 1372 C CA . ALA A 1 167 ? 2.938 -4.488 -39.975 1.00 91.19 167 ALA A CA 1
ATOM 1373 C C . ALA A 1 167 ? 4.415 -4.598 -40.388 1.00 91.19 167 ALA A C 1
ATOM 1375 O O . ALA A 1 167 ? 5.325 -4.238 -39.636 1.00 91.19 167 ALA A O 1
ATOM 1376 N N . ILE A 1 168 ? 4.663 -5.089 -41.605 1.00 88.25 168 ILE A N 1
ATOM 1377 C CA . ILE A 1 168 ? 6.016 -5.379 -42.119 1.00 88.25 168 ILE A CA 1
ATOM 1378 C C . ILE A 1 168 ? 6.920 -4.137 -42.089 1.00 88.25 168 ILE A C 1
ATOM 1380 O O . ILE A 1 168 ? 8.089 -4.215 -41.720 1.00 88.25 168 ILE A O 1
ATOM 1384 N N . ASN A 1 169 ? 6.370 -2.957 -42.382 1.00 92.94 169 ASN A N 1
ATOM 1385 C CA . ASN A 1 169 ? 7.091 -1.681 -42.317 1.00 92.94 169 ASN A CA 1
ATOM 1386 C C . ASN A 1 169 ? 7.623 -1.334 -40.910 1.00 92.94 169 ASN A C 1
ATOM 1388 O O . ASN A 1 169 ? 8.495 -0.476 -40.772 1.00 92.94 169 ASN A O 1
ATOM 1392 N N . LYS A 1 170 ? 7.102 -1.972 -39.856 1.00 91.44 170 LYS A N 1
ATOM 1393 C CA . LYS A 1 170 ? 7.550 -1.801 -38.468 1.00 91.44 170 LYS A CA 1
ATOM 1394 C C . LYS A 1 170 ? 8.434 -2.947 -37.972 1.00 91.44 170 LYS A C 1
ATOM 1396 O O . LYS A 1 170 ? 8.995 -2.834 -36.882 1.00 91.44 170 LYS A O 1
ATOM 1401 N N . LEU A 1 171 ? 8.632 -3.998 -38.770 1.00 90.69 171 LEU A N 1
ATOM 1402 C CA . LEU A 1 171 ? 9.432 -5.175 -38.419 1.00 90.69 171 LEU A CA 1
ATOM 1403 C C . LEU A 1 171 ? 10.836 -4.838 -37.870 1.00 90.69 171 LEU A C 1
ATOM 1405 O O . LEU A 1 171 ? 11.196 -5.391 -36.828 1.00 90.69 171 LEU A O 1
ATOM 1409 N N . PRO A 1 172 ? 11.603 -3.880 -38.437 1.00 93.00 172 PRO A N 1
ATOM 1410 C CA . PRO A 1 172 ? 12.923 -3.529 -37.900 1.00 93.00 172 PRO A CA 1
ATOM 1411 C C . PRO A 1 172 ? 12.893 -2.948 -36.476 1.00 93.00 172 PRO A C 1
ATOM 1413 O O . PRO A 1 172 ? 13.894 -2.982 -35.763 1.00 93.00 172 PRO A O 1
ATOM 1416 N N . PHE A 1 173 ? 11.769 -2.366 -36.047 1.00 91.38 173 PHE A N 1
ATOM 1417 C CA . PHE A 1 173 ? 11.604 -1.862 -34.680 1.00 91.38 173 PHE A CA 1
ATOM 1418 C C . PHE A 1 173 ? 11.267 -2.999 -33.713 1.00 91.38 173 PHE A C 1
ATOM 1420 O O . PHE A 1 173 ? 11.828 -3.044 -32.621 1.00 91.38 173 PHE A O 1
ATOM 1427 N N . TYR A 1 174 ? 10.423 -3.946 -34.136 1.00 89.31 174 TYR A N 1
ATOM 1428 C CA . TYR A 1 174 ? 10.124 -5.146 -33.351 1.00 89.31 174 TYR A CA 1
ATOM 1429 C C . TYR A 1 174 ? 11.379 -5.982 -33.096 1.00 89.31 174 TYR A C 1
ATOM 1431 O O . TYR A 1 174 ? 11.651 -6.326 -31.951 1.00 89.31 174 TYR A O 1
ATOM 1439 N N . LEU A 1 175 ? 12.191 -6.227 -34.130 1.00 90.62 175 LEU A N 1
ATOM 1440 C CA . LEU A 1 175 ? 13.435 -6.993 -33.997 1.00 90.62 175 LEU A CA 1
ATOM 1441 C C . LEU A 1 175 ? 14.431 -6.334 -33.032 1.00 90.62 175 LEU A C 1
ATOM 1443 O O . LEU A 1 175 ? 15.032 -7.024 -32.215 1.00 90.62 175 LEU A O 1
ATOM 1447 N N . ARG A 1 176 ? 14.559 -4.999 -33.057 1.00 93.06 176 ARG A N 1
ATOM 1448 C CA . ARG A 1 176 ? 15.379 -4.263 -32.077 1.00 93.06 176 ARG A CA 1
ATOM 1449 C C . ARG A 1 176 ? 14.869 -4.433 -30.647 1.00 93.06 176 ARG A C 1
ATOM 1451 O O . ARG A 1 176 ? 15.669 -4.626 -29.738 1.00 93.06 176 ARG A O 1
ATOM 1458 N N . GLY A 1 177 ? 13.549 -4.397 -30.458 1.00 91.88 177 GLY A N 1
ATOM 1459 C CA . GLY A 1 177 ? 12.924 -4.666 -29.163 1.00 91.88 177 GLY A CA 1
ATOM 1460 C C . GLY A 1 177 ? 13.199 -6.085 -28.659 1.00 91.88 177 GLY A C 1
ATOM 1461 O O . GLY A 1 177 ? 13.545 -6.251 -27.494 1.00 91.88 177 GLY A O 1
ATOM 1462 N N . LEU A 1 178 ? 13.123 -7.090 -29.537 1.00 91.12 178 LEU A N 1
ATOM 1463 C CA . LEU A 1 178 ? 13.422 -8.485 -29.193 1.00 91.12 178 LEU A CA 1
ATOM 1464 C C . LEU A 1 178 ? 14.893 -8.681 -28.821 1.00 91.12 178 LEU A C 1
ATOM 1466 O O . LEU A 1 178 ? 15.180 -9.250 -27.775 1.00 91.12 178 LEU A O 1
ATOM 1470 N N . GLN A 1 179 ? 15.820 -8.115 -29.595 1.00 92.56 179 GLN A N 1
ATOM 1471 C CA . GLN A 1 179 ? 17.249 -8.153 -29.264 1.00 92.56 179 GLN A CA 1
ATOM 1472 C C . GLN A 1 179 ? 17.552 -7.473 -27.923 1.00 92.56 179 GLN A C 1
ATOM 1474 O O . GLN A 1 179 ? 18.383 -7.951 -27.150 1.00 92.56 179 GLN A O 1
ATOM 1479 N N . ALA A 1 180 ? 16.890 -6.349 -27.627 1.00 92.12 180 ALA A N 1
ATOM 1480 C CA . ALA A 1 180 ? 17.023 -5.688 -26.334 1.00 92.12 180 ALA A CA 1
ATOM 1481 C C . ALA A 1 180 ? 16.493 -6.575 -25.197 1.00 92.12 180 ALA A C 1
ATOM 1483 O O . ALA A 1 180 ? 17.150 -6.702 -24.164 1.00 92.12 180 ALA A O 1
ATOM 1484 N N . MET A 1 181 ? 15.342 -7.218 -25.401 1.00 92.44 181 MET A N 1
ATOM 1485 C CA . MET A 1 181 ? 14.743 -8.139 -24.438 1.00 92.44 181 MET A CA 1
ATOM 1486 C C . MET A 1 181 ? 15.647 -9.345 -24.156 1.00 92.44 181 MET A C 1
ATOM 1488 O O . MET A 1 181 ? 15.911 -9.624 -22.990 1.00 92.44 181 MET A O 1
ATOM 1492 N N . GLU A 1 182 ? 16.179 -10.005 -25.188 1.00 91.94 182 GLU A N 1
ATOM 1493 C CA . GLU A 1 182 ? 17.101 -11.144 -25.052 1.00 91.94 182 GLU A CA 1
ATOM 1494 C C . GLU A 1 182 ? 18.360 -10.763 -24.266 1.00 91.94 182 GLU A C 1
ATOM 1496 O O . GLU A 1 182 ? 18.768 -11.470 -23.343 1.00 91.94 182 GLU A O 1
ATOM 1501 N N . ARG A 1 183 ? 18.943 -9.593 -24.562 1.00 90.94 183 ARG A N 1
ATOM 1502 C CA . ARG A 1 183 ? 20.097 -9.065 -23.817 1.00 90.94 183 ARG A CA 1
ATOM 1503 C C . ARG A 1 183 ? 19.769 -8.779 -22.358 1.00 90.94 183 ARG A C 1
ATOM 1505 O O . ARG A 1 183 ? 20.614 -8.987 -21.493 1.00 90.94 183 ARG A O 1
ATOM 1512 N N . ILE A 1 184 ? 18.567 -8.280 -22.070 1.00 90.88 184 ILE A N 1
ATOM 1513 C CA . ILE A 1 184 ? 18.115 -8.064 -20.693 1.00 90.88 184 ILE A CA 1
ATOM 1514 C C . ILE A 1 184 ? 17.903 -9.411 -19.995 1.00 90.88 184 ILE A C 1
ATOM 1516 O O . ILE A 1 184 ? 18.308 -9.568 -18.846 1.00 90.88 184 ILE A O 1
ATOM 1520 N N . GLN A 1 185 ? 17.318 -10.395 -20.672 1.00 90.94 185 GLN A N 1
ATOM 1521 C CA . GLN A 1 185 ? 17.101 -11.729 -20.122 1.00 90.94 185 GLN A CA 1
ATOM 1522 C C . GLN A 1 185 ? 18.425 -12.428 -19.789 1.00 90.94 185 GLN A C 1
ATOM 1524 O O . GLN A 1 185 ? 18.532 -13.024 -18.724 1.00 90.94 185 GLN A O 1
ATOM 1529 N N . SER A 1 186 ? 19.463 -12.284 -20.621 1.00 89.00 186 SER A N 1
ATOM 1530 C CA . SER A 1 186 ? 20.765 -12.928 -20.387 1.00 89.00 186 SER A CA 1
ATOM 1531 C C . SER A 1 186 ? 21.539 -12.387 -19.179 1.00 89.00 186 SER A C 1
ATOM 1533 O O . SER A 1 186 ? 22.424 -13.063 -18.665 1.00 89.00 186 SER A O 1
ATOM 1535 N N . ILE A 1 187 ? 21.253 -11.158 -18.734 1.00 83.44 187 ILE A N 1
ATOM 1536 C CA . ILE A 1 187 ? 21.938 -10.536 -17.583 1.00 83.44 187 ILE A CA 1
ATOM 1537 C C . ILE A 1 187 ? 21.157 -10.659 -16.270 1.00 83.44 187 ILE A C 1
ATOM 1539 O O . ILE A 1 187 ? 21.704 -10.380 -15.193 1.00 83.44 187 ILE A O 1
ATOM 1543 N N . THR A 1 188 ? 19.866 -10.979 -16.361 1.00 69.56 188 THR A N 1
ATOM 1544 C CA . THR A 1 188 ? 18.911 -10.878 -15.256 1.00 69.56 188 THR A CA 1
ATOM 1545 C C . THR A 1 188 ? 18.926 -12.139 -14.421 1.00 69.56 188 THR A C 1
ATOM 1547 O O . THR A 1 188 ? 19.305 -11.999 -13.231 1.00 69.56 188 THR A O 1
#

Foldseek 3Di:
DCCVPQLVVVLVVCVVPDDQAAEWDKDWDWDDDPPWTKTFIFTQDPNDTHTNFIDTDPDPDDDDPVRNCVRCVVVCVSNVRYDHPDDPDDPVVVVVVVVVVVVLQVQQLVLLVQLVVVVLLVLQDDQDDPPDPDGPDHSSSSSVSLVVVLVVCVVCVVVVVVVCVVCVVCVVVVVVSVVSSVVSVVRD

pLDDT: mean 86.79, std 7.96, range [59.59, 96.75]

Sequence (188 aa):
SLSLLWFPLIKKIIATQFKKGDRLIITIDRTQWKANNISMASIIWKKRALPIYWLLLSKKGSSNFYEQVATIRPVLKLLKEYNLEGSQANQQRLTNLILLIAFAYTASCLKGLKIKNTGLTEYINRLKIEGKNRPRHSYFWTGLYGTTWILSMDICWVWVEKLMKTAINKLPFYLRGLQAMERIQSIT

Secondary structure (DSSP, 8-state):
-HHHHHHHHHHHHHHHHS-TTPBPPEEEEEEEETTEEEEEEEEEETTEEEEEEEEEESSSSPPPHHHHHHHHHHHHHHTTTSB----S--HHHHHHHHHHHHHHHHHHHHHHHHHHHTTGGGGTS----TT-SS-SS-HHHHHHHHHHHHHHHHHHHHHHHHHHHH-GGGHHHHHHHHHHHHHHHHH-

Radius of gyration: 26.1 Å; chains: 1; bounding box: 53×36×71 Å